Protein AF-A0A819E7E7-F1 (afdb_monomer_lite)

Structure (mmCIF, N/CA/C/O backbone):
data_AF-A0A819E7E7-F1
#
_entry.id   AF-A0A819E7E7-F1
#
loop_
_atom_site.group_PDB
_atom_site.id
_atom_site.type_symbol
_atom_site.label_atom_id
_atom_site.label_alt_id
_atom_site.label_comp_id
_atom_site.label_asym_id
_atom_site.label_entity_id
_atom_site.label_seq_id
_atom_site.pdbx_PDB_ins_code
_atom_site.Cartn_x
_atom_site.Cartn_y
_atom_site.Cartn_z
_atom_site.occupancy
_atom_site.B_iso_or_equiv
_atom_site.auth_seq_id
_atom_site.auth_comp_id
_atom_site.auth_asym_id
_atom_site.auth_atom_id
_atom_site.pdbx_PDB_model_num
ATOM 1 N N . MET A 1 1 ? 18.608 -29.300 -8.846 1.00 56.12 1 MET A N 1
ATOM 2 C CA . MET A 1 1 ? 17.327 -29.589 -8.156 1.00 56.12 1 MET A CA 1
ATOM 3 C C . MET A 1 1 ? 16.615 -28.270 -7.894 1.00 56.12 1 MET A C 1
ATOM 5 O O . MET A 1 1 ? 17.278 -27.302 -7.546 1.00 56.12 1 MET A O 1
ATOM 9 N N . TRP A 1 2 ? 15.306 -28.197 -8.135 1.00 69.56 2 TRP A N 1
ATOM 10 C CA . TRP A 1 2 ? 14.520 -26.977 -7.923 1.00 69.56 2 TRP A CA 1
ATOM 11 C C . TRP A 1 2 ? 14.282 -26.771 -6.419 1.00 69.56 2 TRP A C 1
ATOM 13 O O . TRP A 1 2 ? 13.530 -27.525 -5.810 1.00 69.56 2 TRP A O 1
ATOM 23 N N . ASN A 1 3 ? 14.910 -25.764 -5.809 1.00 54.28 3 ASN A N 1
ATOM 24 C CA . ASN A 1 3 ? 14.900 -25.559 -4.350 1.00 54.28 3 ASN A CA 1
ATOM 25 C C . ASN A 1 3 ? 13.636 -24.829 -3.851 1.00 54.28 3 ASN A C 1
ATOM 27 O O . ASN A 1 3 ? 13.735 -23.801 -3.188 1.00 54.28 3 ASN A O 1
ATOM 31 N N . GLY A 1 4 ? 12.439 -25.274 -4.249 1.00 56.25 4 GLY A N 1
ATOM 32 C CA . GLY A 1 4 ? 11.161 -24.619 -3.904 1.00 56.25 4 GLY A CA 1
ATOM 33 C C . GLY A 1 4 ? 10.920 -23.256 -4.582 1.00 56.25 4 GLY A C 1
ATOM 34 O O . GLY A 1 4 ? 9.784 -22.802 -4.668 1.00 56.25 4 GLY A O 1
ATOM 35 N N . ASN A 1 5 ? 11.964 -22.650 -5.151 1.00 65.25 5 ASN A N 1
ATOM 36 C CA . ASN A 1 5 ? 11.929 -21.416 -5.932 1.00 65.25 5 ASN A CA 1
ATOM 37 C C . ASN A 1 5 ? 11.664 -21.684 -7.429 1.00 65.25 5 ASN A C 1
ATOM 39 O O . ASN A 1 5 ? 11.630 -22.827 -7.896 1.00 65.25 5 ASN A O 1
ATOM 43 N N . ASN A 1 6 ? 11.460 -20.619 -8.210 1.00 81.50 6 ASN A N 1
ATOM 44 C CA . ASN A 1 6 ? 11.215 -20.694 -9.659 1.00 81.50 6 ASN A CA 1
ATOM 45 C C . ASN A 1 6 ? 12.474 -20.651 -10.524 1.00 81.50 6 ASN A C 1
ATOM 47 O O . ASN A 1 6 ? 12.411 -20.316 -11.704 1.00 81.50 6 ASN A O 1
ATOM 51 N N . TRP A 1 7 ? 13.613 -21.014 -9.952 1.00 86.88 7 TRP A N 1
ATOM 52 C CA . TRP A 1 7 ? 14.882 -21.114 -10.657 1.00 86.88 7 TRP A CA 1
ATOM 53 C C . TRP A 1 7 ? 15.738 -22.229 -10.048 1.00 86.88 7 TRP A C 1
ATOM 55 O O . TRP A 1 7 ? 15.476 -22.682 -8.927 1.00 86.88 7 TRP A O 1
ATOM 65 N N . ALA A 1 8 ? 16.736 -22.680 -10.801 1.00 87.62 8 ALA A N 1
ATOM 66 C CA . ALA A 1 8 ? 17.704 -23.683 -10.391 1.00 87.62 8 ALA A CA 1
ATOM 67 C C . ALA A 1 8 ? 19.089 -23.391 -10.995 1.00 87.62 8 ALA A C 1
ATOM 69 O O . ALA A 1 8 ? 19.213 -22.710 -12.012 1.00 87.62 8 ALA A O 1
ATOM 70 N N . MET A 1 9 ? 20.126 -23.910 -10.338 1.00 90.12 9 MET A N 1
ATOM 71 C CA . MET A 1 9 ? 21.494 -23.941 -10.864 1.00 90.12 9 MET A CA 1
ATOM 72 C C . MET A 1 9 ? 21.675 -25.138 -11.802 1.00 90.12 9 MET A C 1
ATOM 74 O O . MET A 1 9 ? 20.968 -26.143 -11.666 1.00 90.12 9 MET A O 1
ATOM 78 N N . SER A 1 10 ? 22.673 -25.043 -12.680 1.00 91.12 10 SER A N 1
ATOM 79 C CA . SER A 1 10 ? 23.108 -26.108 -13.590 1.00 91.12 10 SER A CA 1
ATOM 80 C C . SER A 1 10 ? 21.973 -26.606 -14.482 1.00 91.12 10 SER A C 1
ATOM 82 O O . SER A 1 10 ? 21.734 -27.809 -14.605 1.00 91.12 10 SER A O 1
ATOM 84 N N . CYS A 1 11 ? 21.209 -25.668 -15.040 1.00 91.56 11 CYS A N 1
ATOM 85 C CA . CYS A 1 11 ? 20.078 -25.980 -15.897 1.00 91.56 11 CYS A CA 1
ATOM 86 C C . CYS A 1 11 ? 19.915 -24.977 -17.034 1.00 91.56 11 CYS A C 1
ATOM 88 O O . CYS A 1 11 ? 20.443 -23.863 -16.983 1.00 91.56 11 CYS A O 1
ATOM 90 N N . ASP A 1 12 ? 19.154 -25.391 -18.046 1.00 91.94 12 ASP A N 1
ATOM 91 C CA . ASP A 1 12 ? 18.857 -24.607 -19.241 1.00 91.94 12 ASP A CA 1
ATOM 92 C C . ASP A 1 12 ? 17.508 -25.020 -19.869 1.00 91.94 12 ASP A C 1
ATOM 94 O O . ASP A 1 12 ? 16.919 -26.051 -19.529 1.00 91.94 12 ASP A O 1
ATOM 98 N N . PHE A 1 13 ? 17.022 -24.195 -20.794 1.00 90.19 13 PHE A N 1
ATOM 99 C CA . PHE A 1 13 ? 15.879 -24.418 -21.667 1.00 90.19 13 PHE A CA 1
ATOM 100 C C . PHE A 1 13 ? 16.318 -24.294 -23.127 1.00 90.19 13 PHE A C 1
ATOM 102 O O . PHE A 1 13 ? 17.059 -23.385 -23.495 1.00 90.19 13 PHE A O 1
ATOM 109 N N . HIS A 1 14 ? 15.825 -25.180 -23.989 1.00 83.56 14 HIS A N 1
ATOM 110 C CA . HIS A 1 14 ? 16.236 -25.189 -25.389 1.00 83.56 14 HIS A CA 1
ATOM 111 C C . HIS A 1 14 ? 15.579 -24.047 -26.189 1.00 83.56 14 HIS A C 1
ATOM 113 O O . HIS A 1 14 ? 14.352 -23.979 -26.298 1.00 83.56 14 HIS A O 1
ATOM 119 N N . GLY A 1 15 ? 16.402 -23.184 -26.793 1.00 84.81 15 GLY A N 1
ATOM 120 C CA . GLY A 1 15 ? 15.982 -22.167 -27.763 1.00 84.81 15 GLY A CA 1
ATOM 121 C C . GLY A 1 15 ? 14.997 -21.117 -27.229 1.00 84.81 15 GLY A C 1
ATOM 122 O O . GLY A 1 15 ? 15.003 -20.763 -26.054 1.00 84.81 15 GLY A O 1
ATOM 123 N N . ASN A 1 16 ? 14.147 -20.601 -28.126 1.00 84.25 16 ASN A N 1
ATOM 124 C CA . ASN A 1 16 ? 13.112 -19.594 -27.848 1.00 84.25 16 ASN A CA 1
ATOM 125 C C . ASN A 1 16 ? 13.602 -18.255 -27.268 1.00 84.25 16 ASN A C 1
ATOM 127 O O . ASN A 1 16 ? 12.834 -17.551 -26.601 1.00 84.25 16 ASN A O 1
ATOM 131 N N . ASP A 1 17 ? 14.843 -17.870 -27.561 1.00 88.44 17 ASP A N 1
ATOM 132 C CA . ASP A 1 17 ? 15.404 -16.594 -27.126 1.00 88.44 17 ASP A CA 1
ATOM 133 C C . ASP A 1 17 ? 14.620 -15.410 -27.710 1.00 88.44 17 ASP A C 1
ATOM 135 O O . ASP A 1 17 ? 14.404 -15.272 -28.914 1.00 88.44 17 ASP A O 1
ATOM 139 N N . LEU A 1 18 ? 14.156 -14.553 -26.811 1.00 88.62 18 LEU A N 1
ATOM 140 C CA . LEU A 1 18 ? 13.473 -13.299 -27.089 1.00 88.62 18 LEU A CA 1
ATOM 141 C C . LEU A 1 18 ? 14.474 -12.142 -27.156 1.00 88.62 18 LEU A C 1
ATOM 143 O O . LEU A 1 18 ? 14.375 -11.295 -28.038 1.00 88.62 18 LEU A O 1
ATOM 147 N N . ALA A 1 19 ? 15.393 -12.086 -26.194 1.0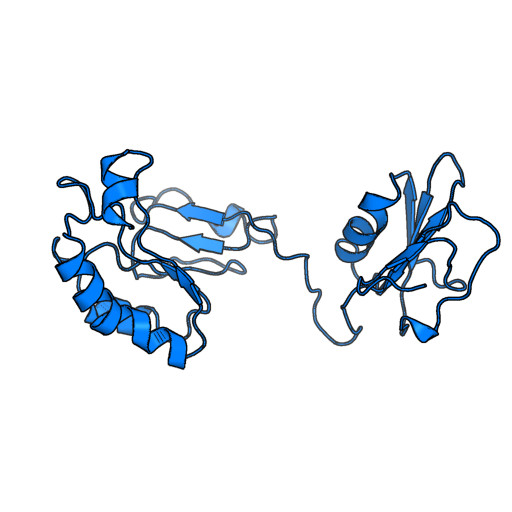0 91.75 19 ALA A N 1
ATOM 148 C CA . ALA A 1 19 ? 16.410 -11.050 -26.068 1.00 91.75 19 ALA A CA 1
ATOM 149 C C . ALA A 1 19 ? 17.524 -11.526 -25.126 1.00 91.75 19 ALA A C 1
ATOM 151 O O . ALA A 1 19 ? 17.335 -12.464 -24.351 1.00 91.75 19 ALA A O 1
ATOM 152 N N . ASN A 1 20 ? 18.665 -10.840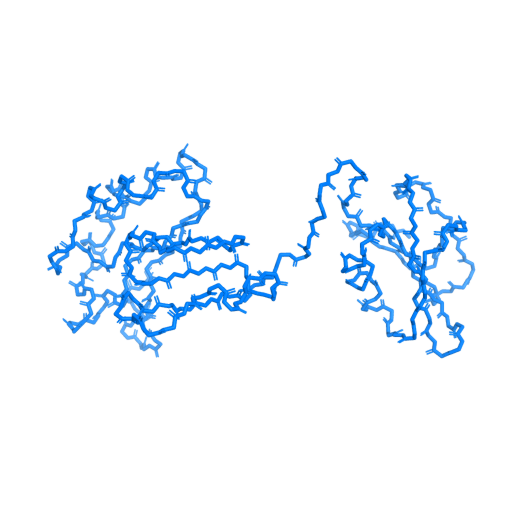 -25.137 1.00 94.56 20 ASN A N 1
ATOM 153 C CA . ASN A 1 20 ? 19.740 -11.083 -24.182 1.00 94.56 20 ASN A CA 1
ATOM 154 C C . ASN A 1 20 ? 20.313 -9.778 -23.620 1.00 94.56 20 ASN A C 1
ATOM 156 O O . ASN A 1 20 ? 20.149 -8.708 -24.206 1.00 94.56 20 ASN A O 1
ATOM 160 N N . VAL A 1 21 ? 20.927 -9.862 -22.440 1.00 92.31 21 VAL A N 1
ATOM 161 C CA . VAL A 1 21 ? 21.624 -8.737 -21.808 1.00 92.31 21 VAL A CA 1
ATOM 162 C C . VAL A 1 21 ? 22.741 -9.237 -20.898 1.00 92.31 21 VAL A C 1
ATOM 164 O O . VAL A 1 21 ? 22.572 -10.241 -20.202 1.00 92.31 21 VAL A O 1
ATOM 167 N N . GLN A 1 22 ? 23.861 -8.514 -20.861 1.00 95.12 22 GLN A N 1
ATOM 168 C CA . GLN A 1 22 ? 24.922 -8.760 -19.887 1.00 95.12 22 GLN A CA 1
ATOM 169 C C . GLN A 1 22 ? 24.485 -8.290 -18.498 1.00 95.12 22 GLN A C 1
ATOM 171 O O . GLN A 1 22 ? 24.186 -7.112 -18.290 1.00 95.12 22 GLN A O 1
ATOM 176 N N . ILE A 1 23 ? 24.401 -9.214 -17.546 1.00 89.00 23 ILE A N 1
ATOM 177 C CA . ILE A 1 23 ? 23.939 -8.936 -16.183 1.00 89.00 23 ILE A CA 1
ATOM 178 C C . ILE A 1 23 ? 24.381 -10.058 -15.238 1.00 89.00 23 ILE A C 1
ATOM 180 O O . ILE A 1 23 ? 24.686 -11.159 -15.682 1.00 89.00 23 ILE A O 1
ATOM 184 N N . LYS A 1 24 ? 24.391 -9.806 -13.926 1.00 87.44 24 LYS A N 1
ATOM 185 C CA . LYS A 1 24 ? 24.640 -10.836 -12.903 1.00 87.44 24 LYS A CA 1
ATOM 186 C C . LYS A 1 24 ? 23.520 -11.898 -12.865 1.00 87.44 24 LYS A C 1
ATOM 188 O O . LYS A 1 24 ? 22.362 -11.538 -13.099 1.00 87.44 24 LYS A O 1
ATOM 193 N N . PRO A 1 25 ? 23.829 -13.160 -12.509 1.00 84.62 25 PRO A N 1
ATOM 194 C CA . PRO A 1 25 ? 22.870 -14.272 -12.536 1.00 84.62 25 PRO A CA 1
ATOM 195 C C . PRO A 1 25 ? 21.625 -14.018 -11.676 1.00 84.62 25 PRO A C 1
ATOM 197 O O . PRO A 1 25 ? 20.507 -14.131 -12.179 1.00 84.62 25 PRO A O 1
ATOM 200 N N . GLU A 1 26 ? 21.794 -13.551 -10.434 1.00 81.81 26 GLU A N 1
ATOM 201 C CA . GLU A 1 26 ? 20.695 -13.207 -9.509 1.00 81.81 26 GLU A CA 1
ATOM 202 C C . GLU A 1 26 ? 19.687 -12.182 -10.063 1.00 81.81 26 GLU A C 1
ATOM 204 O O . GLU A 1 26 ? 18.540 -12.131 -9.620 1.00 81.81 26 GLU A O 1
ATOM 209 N N . LEU A 1 27 ? 20.088 -11.354 -11.031 1.00 83.50 27 LEU A N 1
ATOM 210 C CA . LEU A 1 27 ? 19.225 -10.324 -11.614 1.00 83.50 27 LEU A CA 1
ATOM 211 C C . LEU A 1 27 ? 18.490 -10.805 -12.876 1.00 83.50 27 LEU A C 1
ATOM 213 O O . LEU A 1 27 ? 17.561 -10.133 -13.333 1.00 83.50 27 LEU A O 1
ATOM 217 N N . CYS A 1 28 ? 18.874 -11.955 -13.441 1.00 87.50 28 CYS A N 1
ATOM 218 C CA . CYS A 1 28 ? 18.335 -12.451 -14.708 1.00 87.50 28 CYS A CA 1
ATOM 219 C C . CYS A 1 28 ? 16.834 -12.770 -14.618 1.00 87.50 28 CYS A C 1
ATOM 221 O O . CYS A 1 28 ? 16.066 -12.379 -15.498 1.00 87.50 28 CYS A O 1
ATOM 223 N N . GLY A 1 29 ? 16.382 -13.362 -13.507 1.00 86.88 29 GLY A N 1
ATOM 224 C CA . GLY A 1 29 ? 14.960 -13.647 -13.290 1.00 86.88 29 GLY A CA 1
ATOM 225 C C . GLY A 1 29 ? 14.093 -12.390 -13.245 1.00 86.88 29 GLY A C 1
ATOM 226 O O . GLY A 1 29 ? 13.092 -12.305 -13.952 1.00 86.88 29 GLY A O 1
ATOM 227 N N . GLY A 1 30 ? 14.519 -11.365 -12.500 1.00 81.69 30 GLY A N 1
ATOM 228 C CA . GLY A 1 30 ? 13.817 -10.079 -12.464 1.00 81.69 30 GLY A CA 1
ATOM 229 C C . GLY A 1 30 ? 13.813 -9.369 -13.821 1.00 81.69 30 GLY A C 1
ATOM 230 O O . GLY A 1 30 ? 12.810 -8.767 -14.204 1.00 81.69 30 GLY A O 1
ATOM 231 N N . LYS A 1 31 ? 14.911 -9.475 -14.582 1.00 85.75 31 LYS A N 1
ATOM 232 C CA . LYS A 1 31 ? 15.010 -8.919 -15.935 1.00 85.75 31 LYS A CA 1
ATOM 233 C C . LYS A 1 31 ? 14.070 -9.624 -16.916 1.00 85.75 31 LYS A C 1
ATOM 235 O O . LYS A 1 31 ? 13.422 -8.935 -17.703 1.00 85.75 31 LYS A O 1
ATOM 240 N N . CYS A 1 32 ? 13.949 -10.950 -16.836 1.00 84.88 32 CYS A N 1
ATOM 241 C CA . CYS A 1 32 ? 12.955 -11.703 -17.595 1.00 84.88 32 CYS A CA 1
ATOM 242 C C . CYS A 1 32 ? 11.534 -11.283 -17.206 1.00 84.88 32 CYS A C 1
ATOM 244 O O . CYS A 1 32 ? 10.793 -10.851 -18.076 1.00 84.88 32 CYS A O 1
ATOM 246 N N . SER A 1 33 ? 11.174 -11.257 -15.919 1.00 82.69 33 SER A N 1
ATOM 247 C CA . SER A 1 33 ? 9.836 -10.812 -15.483 1.00 82.69 33 SER A CA 1
ATOM 248 C C . SER A 1 33 ? 9.482 -9.381 -15.914 1.00 82.69 33 SER A C 1
ATOM 250 O O . SER A 1 33 ? 8.320 -9.073 -16.154 1.00 82.69 33 SER A O 1
ATOM 252 N N . ALA A 1 34 ? 10.468 -8.489 -16.031 1.00 77.94 34 ALA A N 1
ATOM 253 C CA . ALA A 1 34 ? 10.261 -7.126 -16.525 1.00 77.94 34 ALA A CA 1
ATOM 254 C C . ALA A 1 34 ? 10.201 -7.021 -18.062 1.00 77.94 34 ALA A C 1
ATOM 256 O O . ALA A 1 34 ? 9.939 -5.940 -18.589 1.00 77.94 34 ALA A O 1
ATOM 257 N N . THR A 1 35 ? 10.480 -8.105 -18.787 1.00 79.31 35 THR A N 1
ATOM 258 C CA . THR A 1 35 ? 10.538 -8.126 -20.249 1.00 79.31 35 THR A CA 1
ATOM 259 C C . THR A 1 35 ? 9.228 -8.678 -20.807 1.00 79.31 35 THR A C 1
ATOM 261 O O . THR A 1 35 ? 8.908 -9.845 -20.567 1.00 79.31 35 THR A O 1
ATOM 264 N N . PRO A 1 36 ? 8.461 -7.881 -21.578 1.00 82.50 36 PRO A N 1
ATOM 265 C CA . PRO A 1 36 ? 7.197 -8.335 -22.140 1.00 82.50 36 PRO A CA 1
ATOM 266 C C . PRO A 1 36 ? 7.365 -9.646 -22.911 1.00 82.50 36 PRO A C 1
ATOM 268 O O . PRO A 1 36 ? 8.226 -9.744 -23.782 1.00 82.50 36 PRO A O 1
ATOM 271 N N . ARG A 1 37 ? 6.499 -10.628 -22.626 1.00 81.75 37 ARG A N 1
ATOM 272 C CA . ARG A 1 37 ? 6.484 -11.974 -23.239 1.00 81.75 37 ARG A CA 1
ATOM 273 C C . ARG A 1 37 ? 7.613 -12.916 -22.802 1.00 81.75 37 ARG A C 1
ATOM 275 O O . ARG A 1 37 ? 7.699 -14.013 -23.354 1.00 81.75 37 ARG A O 1
ATOM 282 N N . CYS A 1 38 ? 8.457 -12.533 -21.844 1.00 85.19 38 CYS A N 1
ATOM 283 C CA . CYS A 1 38 ? 9.403 -13.472 -21.253 1.00 85.19 38 CYS A CA 1
ATOM 284 C C . CYS A 1 38 ? 8.673 -14.421 -20.296 1.00 85.19 38 CYS A C 1
ATOM 286 O O . CYS A 1 38 ? 7.929 -13.996 -19.417 1.00 85.19 38 CYS A O 1
ATOM 288 N N . THR A 1 39 ? 8.899 -15.712 -20.489 1.00 86.38 39 THR A N 1
ATOM 289 C CA . THR A 1 39 ? 8.255 -16.808 -19.735 1.00 86.38 39 THR A CA 1
ATOM 290 C C . THR A 1 39 ? 9.274 -17.618 -18.943 1.00 86.38 39 THR A C 1
ATOM 292 O O . THR A 1 39 ? 8.947 -18.278 -17.963 1.00 86.38 39 THR A O 1
ATOM 295 N N . HIS A 1 40 ? 10.530 -17.587 -19.378 1.00 91.50 40 HIS A N 1
ATOM 296 C CA . HIS A 1 40 ? 11.634 -18.291 -18.757 1.00 91.50 40 HIS A CA 1
ATOM 297 C C . HIS A 1 40 ? 12.952 -17.672 -19.198 1.00 91.50 40 HIS A C 1
ATOM 299 O O . HIS A 1 40 ? 13.000 -16.861 -20.124 1.00 91.50 40 HIS A O 1
ATOM 305 N N . PHE A 1 41 ? 14.028 -18.037 -18.521 1.00 93.50 41 PHE A N 1
ATOM 306 C CA . PHE A 1 41 ? 15.350 -17.517 -18.814 1.00 93.50 41 PHE A CA 1
ATOM 307 C C . PHE A 1 41 ? 16.428 -18.566 -18.588 1.00 93.50 41 PHE A C 1
ATOM 309 O O . PHE A 1 41 ? 16.243 -19.512 -17.819 1.00 93.50 41 PHE A O 1
ATOM 316 N N . THR A 1 42 ? 17.576 -18.307 -19.206 1.00 95.44 42 THR A N 1
ATOM 317 C CA . THR A 1 42 ? 18.843 -18.977 -18.915 1.00 95.44 42 THR A CA 1
ATOM 318 C C . THR A 1 42 ? 19.914 -17.920 -18.741 1.00 95.44 42 THR A C 1
ATOM 320 O O . THR A 1 42 ? 20.009 -16.996 -19.538 1.00 95.44 42 THR A O 1
ATOM 323 N N . TRP A 1 43 ? 20.751 -18.053 -17.731 1.00 95.50 43 TRP A N 1
ATOM 324 C CA . TRP A 1 43 ? 21.962 -17.282 -17.558 1.00 95.50 43 TRP A CA 1
ATOM 325 C C . TRP A 1 43 ? 23.181 -18.164 -17.819 1.00 95.50 43 TRP A C 1
ATOM 327 O O . TRP A 1 43 ? 23.214 -19.317 -17.395 1.00 95.50 43 TRP A O 1
ATOM 337 N N . THR A 1 44 ? 24.180 -17.610 -18.504 1.00 95.31 44 THR A N 1
ATOM 338 C CA . THR A 1 44 ? 25.432 -18.297 -18.869 1.00 95.31 44 THR A CA 1
ATOM 339 C C . THR A 1 44 ? 26.630 -17.382 -18.652 1.00 95.31 44 THR A C 1
ATOM 341 O O . THR A 1 44 ? 26.477 -16.161 -18.697 1.00 95.31 44 THR A O 1
ATOM 344 N N . GLN A 1 45 ? 27.838 -17.939 -18.541 1.00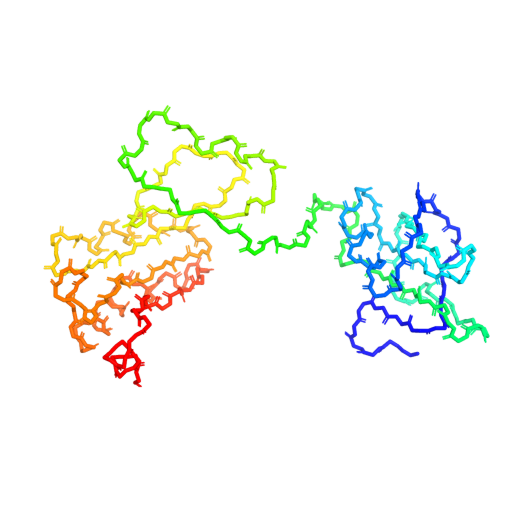 94.31 45 GLN A N 1
ATOM 345 C CA . GLN A 1 45 ? 29.076 -17.145 -18.490 1.00 94.31 45 GLN A CA 1
ATOM 346 C C . GLN A 1 45 ? 29.473 -16.485 -19.815 1.00 94.31 45 GLN A C 1
ATOM 348 O O . GLN A 1 45 ? 30.474 -15.766 -19.871 1.00 94.31 45 GLN A O 1
ATOM 353 N N . TRP A 1 46 ? 28.699 -16.690 -20.881 1.00 91.75 46 TRP A N 1
ATOM 354 C CA . TRP A 1 46 ? 28.992 -16.101 -22.179 1.00 91.75 46 TRP A CA 1
ATOM 355 C C . TRP A 1 46 ? 29.164 -14.579 -22.066 1.00 91.75 46 TRP A C 1
ATOM 357 O O . TRP A 1 46 ? 28.348 -13.896 -21.436 1.00 91.75 46 TRP A O 1
ATOM 367 N N . ASN A 1 47 ? 30.257 -14.061 -22.633 1.00 91.25 47 ASN A N 1
ATOM 368 C CA . ASN A 1 47 ? 30.671 -12.657 -22.552 1.00 91.25 47 ASN A CA 1
ATOM 369 C C . ASN A 1 47 ? 30.676 -12.072 -21.127 1.00 91.25 47 ASN A C 1
ATOM 371 O O . ASN A 1 47 ? 30.220 -10.954 -20.906 1.00 91.25 47 ASN A O 1
ATOM 375 N N . GLY A 1 48 ? 31.173 -12.820 -20.141 1.00 87.44 48 GLY A N 1
ATOM 376 C CA . GLY A 1 48 ? 31.279 -12.335 -18.760 1.00 87.44 48 GLY A CA 1
ATOM 377 C C . GLY A 1 48 ? 29.955 -12.327 -17.990 1.00 87.44 48 GLY A C 1
ATOM 378 O O . GLY A 1 48 ? 29.887 -11.754 -16.904 1.00 87.44 48 GLY A O 1
ATOM 379 N N . GLY A 1 49 ? 28.915 -12.971 -18.529 1.00 93.75 49 GLY A N 1
ATOM 380 C CA . GLY A 1 49 ? 27.637 -13.162 -17.854 1.00 93.75 49 GLY A CA 1
ATOM 381 C C . GLY A 1 49 ? 26.465 -12.618 -18.649 1.00 93.75 49 GLY A C 1
ATOM 382 O O . GLY A 1 49 ? 26.157 -11.430 -18.574 1.00 93.75 49 GLY A O 1
ATOM 383 N N . THR A 1 50 ? 25.771 -13.496 -19.367 1.00 95.19 50 THR A N 1
ATOM 384 C CA . THR A 1 50 ? 24.650 -13.130 -20.235 1.00 95.19 50 THR A CA 1
ATOM 385 C C . THR A 1 50 ? 23.372 -13.829 -19.805 1.00 95.19 50 THR A C 1
ATOM 387 O O . THR A 1 50 ? 23.327 -15.053 -19.677 1.00 95.19 50 THR A O 1
ATOM 390 N N . CYS A 1 51 ? 22.326 -13.025 -19.612 1.00 94.94 51 CYS A N 1
ATOM 391 C CA . CYS A 1 51 ? 20.959 -13.458 -19.378 1.00 94.94 51 CYS A CA 1
ATOM 392 C C . CYS A 1 51 ? 20.208 -13.547 -20.705 1.00 94.94 51 CYS A C 1
ATOM 394 O O . CYS A 1 51 ? 19.990 -12.533 -21.367 1.00 94.94 51 CYS A O 1
ATOM 396 N N . TRP A 1 52 ? 19.783 -14.750 -21.056 1.00 95.75 52 TRP A N 1
ATOM 397 C CA . TRP A 1 52 ? 18.969 -15.089 -22.211 1.00 95.75 52 TRP A CA 1
ATOM 398 C C . TRP A 1 52 ? 17.506 -15.178 -21.783 1.00 95.75 52 TRP A C 1
ATOM 400 O O . TRP A 1 52 ? 17.095 -16.122 -21.109 1.00 95.75 52 TRP A O 1
ATOM 410 N N . MET A 1 53 ? 16.721 -14.171 -22.149 1.00 93.69 53 MET A N 1
ATOM 411 C CA . MET A 1 53 ? 15.284 -14.109 -21.896 1.00 93.69 53 MET A CA 1
ATOM 412 C C . MET A 1 53 ? 14.559 -14.868 -22.994 1.00 93.69 53 MET A C 1
ATOM 414 O O . MET A 1 53 ? 14.815 -14.610 -24.166 1.00 93.69 53 MET A O 1
ATOM 418 N N . LYS A 1 54 ? 13.643 -15.764 -22.632 1.00 93.38 54 LYS A N 1
ATOM 419 C CA . LYS A 1 54 ? 12.987 -16.691 -23.557 1.00 93.38 54 LYS A CA 1
ATOM 420 C C . LYS A 1 54 ? 11.462 -16.643 -23.440 1.00 93.38 54 LYS A C 1
ATOM 422 O O . LYS A 1 54 ? 10.900 -16.259 -22.410 1.00 93.38 54 LYS A O 1
ATOM 427 N N . LYS A 1 55 ? 10.763 -17.029 -24.507 1.00 88.25 55 LYS A N 1
ATOM 428 C CA . LYS A 1 55 ? 9.289 -16.987 -24.616 1.00 88.25 55 LYS A CA 1
ATOM 429 C C . LYS A 1 55 ? 8.688 -18.365 -24.908 1.00 88.25 55 LYS A C 1
ATOM 431 O O . LYS A 1 55 ? 9.367 -19.234 -25.433 1.00 88.25 55 LYS A O 1
ATOM 436 N N . GLY A 1 56 ? 7.392 -18.530 -24.665 1.00 81.94 56 GLY A N 1
ATOM 437 C CA . GLY A 1 56 ? 6.646 -19.733 -25.044 1.00 81.94 56 GLY A CA 1
ATOM 438 C C . GLY A 1 56 ? 6.161 -20.561 -23.851 1.00 81.94 56 GLY A C 1
ATOM 439 O O . GLY A 1 56 ? 6.451 -20.229 -22.704 1.00 81.94 56 GLY A O 1
ATOM 440 N N . PRO A 1 57 ? 5.367 -21.612 -24.105 1.00 79.94 57 PRO A N 1
ATOM 441 C CA . PRO A 1 57 ? 4.798 -22.435 -23.047 1.00 79.94 57 PRO A CA 1
ATOM 442 C C . PRO A 1 57 ? 5.878 -23.344 -22.450 1.00 79.94 57 PRO A C 1
ATOM 444 O O . PRO A 1 57 ? 6.314 -24.297 -23.092 1.00 79.94 57 PRO A O 1
ATOM 447 N N . VAL A 1 58 ? 6.307 -23.062 -21.221 1.00 82.12 58 VAL A N 1
ATOM 448 C CA . VAL A 1 58 ? 7.256 -23.912 -20.492 1.00 82.12 58 VAL A CA 1
ATOM 449 C C . VAL A 1 58 ? 6.872 -24.054 -19.026 1.00 82.12 58 VAL A C 1
ATOM 451 O O . VAL A 1 58 ? 6.197 -23.210 -18.441 1.00 82.12 58 VAL A O 1
ATOM 454 N N . SER A 1 59 ? 7.356 -25.129 -18.422 1.00 82.69 59 SER A N 1
ATOM 455 C CA . SER A 1 59 ? 7.268 -25.413 -16.996 1.00 82.69 59 SER A CA 1
ATOM 456 C C . SER A 1 59 ? 8.635 -25.845 -16.464 1.00 82.69 59 SER A C 1
ATOM 458 O O . SER A 1 59 ? 9.567 -26.098 -17.229 1.00 82.69 59 SER A O 1
ATOM 460 N N . LYS A 1 60 ? 8.750 -26.008 -15.142 1.00 84.62 60 LYS A N 1
ATOM 461 C CA . LYS A 1 60 ? 9.967 -26.538 -14.500 1.00 84.62 60 LYS A CA 1
ATOM 462 C C . LYS A 1 60 ? 10.392 -27.907 -15.052 1.00 84.62 60 LYS A C 1
ATOM 464 O O . LYS A 1 60 ? 11.577 -28.219 -15.034 1.00 84.62 60 LYS A O 1
ATOM 469 N N . ALA A 1 61 ? 9.444 -28.701 -15.558 1.00 84.00 61 ALA A N 1
ATOM 470 C CA . ALA A 1 61 ? 9.708 -30.017 -16.139 1.00 84.00 61 ALA A CA 1
ATOM 471 C C . ALA A 1 61 ? 10.395 -29.953 -17.514 1.00 84.00 61 ALA A C 1
ATOM 473 O O . ALA A 1 61 ? 10.944 -30.951 -17.964 1.00 84.00 61 ALA A O 1
ATOM 474 N N . ASN A 1 62 ? 10.371 -28.795 -18.183 1.00 87.88 62 ASN A N 1
ATOM 475 C CA . ASN A 1 62 ? 11.013 -28.607 -19.485 1.00 87.88 62 ASN A CA 1
ATOM 476 C C . ASN A 1 62 ? 12.492 -28.209 -19.377 1.00 87.88 62 ASN A C 1
ATOM 478 O O . ASN A 1 62 ? 13.167 -28.149 -20.402 1.00 87.88 62 ASN A O 1
ATOM 482 N N . ALA A 1 63 ? 12.988 -27.919 -18.172 1.00 89.81 63 ALA A N 1
ATOM 483 C CA . ALA A 1 63 ? 14.403 -27.644 -17.973 1.00 89.81 63 ALA A CA 1
ATOM 484 C C . ALA A 1 63 ? 15.210 -28.942 -18.001 1.00 89.81 63 ALA A C 1
ATOM 486 O O . ALA A 1 63 ? 14.821 -29.935 -17.382 1.00 89.81 63 ALA A O 1
ATOM 487 N N . PHE A 1 64 ? 16.364 -28.906 -18.659 1.00 90.31 64 PHE A N 1
ATOM 488 C CA . PHE A 1 64 ? 17.341 -29.990 -18.626 1.00 90.31 64 PHE A CA 1
ATOM 489 C C . PHE A 1 64 ? 18.561 -29.580 -17.801 1.00 90.31 64 PHE A C 1
ATOM 491 O O . PHE A 1 64 ? 18.885 -28.396 -17.688 1.00 90.31 64 PHE A O 1
ATOM 498 N N . SER A 1 65 ? 19.227 -30.566 -17.204 1.00 91.19 65 SER A N 1
ATOM 499 C CA . SER A 1 65 ? 20.446 -30.344 -16.424 1.00 91.19 65 SER A CA 1
ATOM 500 C C . SER A 1 65 ? 21.655 -30.156 -17.338 1.00 91.19 65 SER A C 1
ATOM 502 O O . SER A 1 65 ? 21.791 -30.847 -18.348 1.00 91.19 65 SER A O 1
ATOM 504 N N . THR A 1 66 ? 22.563 -29.270 -16.947 1.00 88.44 66 THR A N 1
ATOM 505 C CA . THR A 1 66 ? 23.828 -29.001 -17.638 1.00 88.44 66 THR A CA 1
ATOM 506 C C . THR A 1 66 ? 25.009 -29.400 -16.754 1.00 88.44 66 THR A C 1
ATOM 508 O O . THR A 1 66 ? 24.924 -29.334 -15.530 1.00 88.44 66 THR A O 1
ATOM 511 N N . ASN A 1 67 ? 26.142 -29.766 -17.363 1.00 90.31 67 ASN A N 1
ATOM 512 C CA . ASN A 1 67 ? 27.393 -29.999 -16.622 1.00 90.31 67 ASN A CA 1
ATOM 513 C C . ASN A 1 67 ? 28.073 -28.689 -16.188 1.00 90.31 67 ASN A C 1
ATOM 515 O O . ASN A 1 67 ? 28.959 -28.702 -15.336 1.00 90.31 67 ASN A O 1
ATOM 519 N N . ASP A 1 68 ? 27.669 -27.557 -16.769 1.00 88.44 68 ASP A N 1
ATOM 520 C CA . ASP A 1 68 ? 28.115 -26.238 -16.334 1.00 88.44 68 ASP A CA 1
ATOM 521 C C . ASP A 1 68 ? 27.396 -25.852 -15.036 1.00 88.44 68 ASP A C 1
ATOM 523 O O . ASP A 1 68 ? 26.195 -25.567 -15.024 1.00 88.44 68 ASP A O 1
ATOM 527 N N . LEU A 1 69 ? 28.153 -25.838 -13.938 1.00 88.12 69 LEU A N 1
ATOM 528 C CA . LEU A 1 69 ? 27.644 -25.516 -12.606 1.00 88.12 69 LEU A CA 1
ATOM 529 C C . LEU A 1 69 ? 27.263 -24.042 -12.438 1.00 88.12 69 LEU A C 1
ATOM 531 O O . LEU A 1 69 ? 26.599 -23.690 -11.465 1.00 88.12 69 LEU A O 1
ATOM 535 N N . THR A 1 70 ? 27.676 -23.187 -13.369 1.00 88.12 70 THR A N 1
ATOM 536 C CA . THR A 1 70 ? 27.486 -21.738 -13.295 1.00 88.12 70 THR A CA 1
ATOM 537 C C . THR A 1 70 ? 26.250 -21.260 -14.044 1.00 88.12 70 THR A C 1
ATOM 539 O O . THR A 1 70 ? 25.799 -20.137 -13.821 1.00 88.12 70 THR A O 1
ATOM 542 N N . MET A 1 71 ? 25.667 -22.109 -14.894 1.00 92.62 71 MET A N 1
ATOM 543 C CA . MET A 1 71 ? 24.408 -21.803 -15.562 1.00 92.62 71 MET A CA 1
ATOM 544 C C . MET A 1 71 ? 23.257 -21.741 -14.562 1.00 92.62 71 MET A C 1
ATOM 546 O O . MET A 1 71 ? 23.193 -22.514 -13.604 1.00 92.62 71 MET A O 1
ATOM 550 N N . VAL A 1 72 ? 22.325 -20.824 -14.805 1.00 92.56 72 VAL A N 1
ATOM 551 C CA . VAL A 1 72 ? 21.118 -20.661 -13.987 1.00 92.56 72 VAL A CA 1
ATOM 552 C C . VAL A 1 72 ? 19.923 -20.568 -14.912 1.00 92.56 72 VAL A C 1
ATOM 554 O O . VAL A 1 72 ? 19.912 -19.717 -15.792 1.00 92.56 72 VAL A O 1
ATOM 557 N N . CYS A 1 73 ? 18.891 -21.372 -14.703 1.00 92.19 73 CYS A N 1
ATOM 558 C CA . CYS A 1 73 ? 17.646 -21.245 -15.453 1.00 92.19 73 CYS A CA 1
ATOM 559 C C . CYS A 1 73 ? 16.461 -21.040 -14.517 1.00 92.19 73 CYS A C 1
ATOM 561 O O . CYS A 1 73 ? 16.491 -21.424 -13.347 1.00 92.19 73 CYS A O 1
ATOM 563 N N . GLY A 1 74 ? 15.393 -20.435 -15.025 1.00 91.12 74 GLY A N 1
ATOM 564 C CA . GLY A 1 74 ? 14.167 -20.271 -14.258 1.00 91.12 74 GLY A CA 1
ATOM 565 C C . GLY A 1 74 ? 12.954 -19.986 -15.121 1.00 91.12 74 GLY A C 1
ATOM 566 O O . GLY A 1 74 ? 13.074 -19.561 -16.266 1.00 91.12 74 GLY A O 1
ATOM 567 N N . VAL A 1 75 ? 11.780 -20.230 -14.548 1.00 88.06 75 VAL A N 1
ATOM 568 C CA . VAL A 1 75 ? 10.477 -19.914 -15.143 1.00 88.06 75 VAL A CA 1
ATOM 569 C C . VAL A 1 75 ? 9.896 -18.692 -14.442 1.00 88.06 75 VAL A C 1
ATOM 571 O O . VAL A 1 75 ? 10.066 -18.521 -13.234 1.00 88.06 75 VAL A O 1
ATOM 574 N N . THR A 1 76 ? 9.206 -17.822 -15.167 1.00 79.19 76 THR A N 1
ATOM 575 C CA . THR A 1 76 ? 8.378 -16.786 -14.544 1.00 79.19 76 THR A CA 1
ATOM 576 C C . THR A 1 76 ? 7.020 -17.409 -14.206 1.00 79.19 76 THR A C 1
ATOM 578 O O . THR A 1 76 ? 6.567 -18.331 -14.878 1.00 79.19 76 THR A O 1
ATOM 581 N N . ASN A 1 77 ? 6.357 -16.960 -13.136 1.00 65.06 77 ASN A N 1
ATOM 582 C CA . ASN A 1 77 ? 5.035 -17.481 -12.730 1.00 65.06 77 ASN A CA 1
ATOM 583 C C . ASN A 1 77 ? 3.898 -17.095 -13.699 1.00 65.06 77 ASN A C 1
ATOM 585 O O . ASN A 1 77 ? 2.722 -17.281 -13.386 1.00 65.06 77 ASN A O 1
ATOM 589 N N . ASP A 1 78 ? 4.240 -16.560 -14.867 1.00 51.22 78 ASP A N 1
ATOM 590 C CA . ASP A 1 78 ? 3.310 -15.918 -15.774 1.00 51.22 78 ASP A CA 1
ATOM 591 C C . ASP A 1 78 ? 2.967 -16.897 -16.892 1.00 51.22 78 ASP A C 1
ATOM 593 O O . ASP A 1 78 ? 3.625 -16.979 -17.929 1.00 51.22 78 ASP A O 1
ATOM 597 N N . ASN A 1 79 ? 1.911 -17.674 -16.653 1.00 41.38 79 ASN A N 1
ATOM 598 C CA . ASN A 1 79 ? 1.224 -18.426 -17.695 1.00 41.38 79 ASN A CA 1
ATOM 599 C C . ASN A 1 79 ? 0.878 -17.457 -18.856 1.00 41.38 79 ASN A C 1
ATOM 601 O O . ASN A 1 79 ? 0.290 -16.403 -18.593 1.00 41.38 79 ASN A O 1
ATOM 605 N N . PRO A 1 80 ? 1.195 -17.770 -20.129 1.00 45.00 80 PRO A N 1
ATOM 606 C CA . PRO A 1 80 ? 1.202 -16.787 -21.219 1.00 45.00 80 PRO A CA 1
ATOM 607 C C . PRO A 1 80 ? -0.184 -16.336 -21.724 1.00 45.00 80 PRO A C 1
ATOM 609 O O . PRO A 1 80 ? -0.284 -15.760 -22.805 1.00 45.00 80 PRO A O 1
ATOM 612 N N . THR A 1 81 ? -1.258 -16.553 -20.963 1.00 36.31 81 THR A N 1
ATOM 613 C CA . THR A 1 81 ? -2.623 -16.118 -21.311 1.00 36.31 81 THR A CA 1
ATOM 614 C C . THR A 1 81 ? -3.160 -14.988 -20.428 1.00 36.31 81 THR A C 1
ATOM 616 O O . THR A 1 81 ? -4.306 -14.581 -20.603 1.00 36.31 81 THR A O 1
ATOM 619 N N . GLY A 1 82 ? -2.365 -14.458 -19.495 1.00 39.84 82 GLY A N 1
ATOM 620 C CA . GLY A 1 82 ? -2.738 -13.313 -18.659 1.00 39.84 82 GLY A CA 1
ATOM 621 C C . GLY A 1 82 ? -1.954 -12.042 -19.015 1.00 39.84 82 GLY A C 1
ATOM 622 O O . GLY A 1 82 ? -0.799 -12.143 -19.434 1.00 39.84 82 GLY A O 1
ATOM 623 N N . PRO A 1 83 ? -2.534 -10.837 -18.853 1.00 36.62 83 PRO A N 1
ATOM 624 C CA . PRO A 1 83 ? -1.768 -9.595 -18.936 1.00 36.62 83 PRO A CA 1
ATOM 625 C C . PRO A 1 83 ? -0.612 -9.612 -17.911 1.00 36.62 83 PRO A C 1
ATOM 627 O O . PRO A 1 83 ? -0.746 -10.223 -16.850 1.00 36.62 83 PRO A O 1
ATOM 630 N N . PRO A 1 84 ? 0.527 -8.970 -18.228 1.00 38.31 84 PRO A N 1
ATOM 631 C CA . PRO A 1 84 ? 1.807 -9.168 -17.545 1.00 38.31 84 PRO A CA 1
ATOM 632 C C . PRO A 1 84 ? 1.717 -8.894 -16.040 1.00 38.31 84 PRO A C 1
ATOM 634 O O . PRO A 1 84 ? 1.331 -7.798 -15.628 1.00 38.31 84 PRO A O 1
ATOM 637 N N . ILE A 1 85 ? 2.143 -9.854 -15.212 1.00 41.16 85 ILE A N 1
ATOM 638 C CA . ILE A 1 85 ? 2.357 -9.625 -13.782 1.00 41.16 85 ILE A CA 1
ATOM 639 C C . ILE A 1 85 ? 3.731 -8.971 -13.644 1.00 41.16 85 ILE A C 1
ATOM 641 O O . ILE A 1 85 ? 4.758 -9.612 -13.436 1.00 41.16 85 ILE A O 1
ATOM 645 N N . SER A 1 86 ? 3.751 -7.642 -13.760 1.00 42.25 86 SER A N 1
ATOM 646 C CA . SER A 1 86 ? 4.863 -6.841 -13.255 1.00 42.25 86 SER A CA 1
ATOM 647 C C . SER A 1 86 ? 5.184 -7.319 -11.838 1.00 42.25 86 SER A C 1
ATOM 649 O O . SER A 1 86 ? 4.270 -7.354 -11.009 1.00 42.25 86 SER A O 1
ATOM 651 N N . GLY A 1 87 ? 6.441 -7.663 -11.534 1.00 47.19 87 GLY A N 1
ATOM 652 C CA . GLY A 1 87 ? 6.864 -7.858 -10.147 1.00 47.19 87 GLY A CA 1
ATOM 653 C C . GLY A 1 87 ? 6.367 -6.662 -9.342 1.00 47.19 87 GLY A C 1
ATOM 654 O O . GLY A 1 87 ? 6.774 -5.537 -9.635 1.00 47.19 87 GLY A O 1
ATOM 655 N N . ALA A 1 88 ? 5.389 -6.893 -8.458 1.00 59.03 88 ALA A N 1
ATOM 656 C CA . ALA A 1 88 ? 4.546 -5.829 -7.928 1.00 59.03 88 ALA A CA 1
ATOM 657 C C . ALA A 1 88 ? 5.442 -4.747 -7.330 1.00 59.03 88 ALA A C 1
ATOM 659 O O . ALA A 1 88 ? 6.147 -4.991 -6.344 1.00 59.03 88 ALA A O 1
ATOM 660 N N . SER A 1 89 ? 5.477 -3.574 -7.968 1.00 76.12 89 SER A N 1
ATOM 661 C CA . SER A 1 89 ? 6.271 -2.476 -7.439 1.00 76.12 89 SER A CA 1
ATOM 662 C C . SER A 1 89 ? 5.815 -2.222 -6.007 1.00 76.12 89 SER A C 1
ATOM 664 O O . SER A 1 89 ? 4.621 -2.235 -5.712 1.00 76.12 89 SER A O 1
ATOM 666 N N . LYS A 1 90 ? 6.763 -2.029 -5.094 1.00 87.06 90 LYS A N 1
ATOM 667 C CA . LYS A 1 90 ? 6.454 -1.667 -3.705 1.00 87.06 90 LYS A CA 1
ATOM 668 C C . LYS A 1 90 ? 6.262 -0.160 -3.543 1.00 87.06 90 LYS A C 1
ATOM 670 O O . LYS A 1 90 ? 5.783 0.286 -2.505 1.00 87.06 90 LYS A O 1
ATOM 675 N N . ARG A 1 91 ? 6.665 0.629 -4.545 1.00 91.88 91 ARG A N 1
ATOM 676 C CA . ARG A 1 91 ? 6.687 2.087 -4.455 1.00 91.88 91 ARG A CA 1
ATOM 677 C C . ARG A 1 91 ? 5.271 2.641 -4.579 1.00 91.88 91 ARG A C 1
ATOM 679 O O . ARG A 1 91 ? 4.645 2.505 -5.629 1.00 91.88 91 ARG A O 1
ATOM 686 N N . GLY A 1 92 ? 4.823 3.286 -3.510 1.00 93.88 92 GLY A N 1
ATOM 687 C CA . GLY A 1 92 ? 3.621 4.103 -3.511 1.00 93.88 92 GLY A CA 1
ATOM 688 C C . GLY A 1 92 ? 3.941 5.588 -3.573 1.00 93.88 92 GLY A C 1
ATOM 689 O O . GLY A 1 92 ? 5.105 5.987 -3.482 1.00 93.88 92 GLY A O 1
ATOM 690 N N . ILE A 1 93 ? 2.896 6.395 -3.702 1.00 94.44 93 ILE A N 1
ATOM 691 C CA . ILE A 1 93 ? 2.971 7.847 -3.569 1.00 94.44 93 ILE A CA 1
ATOM 692 C C . ILE A 1 93 ? 1.920 8.335 -2.571 1.00 94.44 93 ILE A C 1
ATOM 694 O O . ILE A 1 93 ? 0.773 7.888 -2.582 1.00 94.44 93 ILE A O 1
ATOM 698 N N . ALA A 1 94 ? 2.332 9.244 -1.694 1.00 96.25 94 ALA A N 1
ATOM 699 C CA . ALA A 1 94 ? 1.435 9.986 -0.826 1.00 96.25 94 ALA A CA 1
ATOM 700 C C . ALA A 1 94 ? 1.033 11.270 -1.561 1.00 96.25 94 ALA A C 1
ATOM 702 O O . ALA A 1 94 ? 1.903 12.057 -1.935 1.00 96.25 94 ALA A O 1
ATOM 703 N N . TRP A 1 95 ? -0.256 11.455 -1.829 1.00 95.19 95 TRP A N 1
ATOM 704 C CA . TRP A 1 95 ? -0.759 12.553 -2.652 1.00 95.19 95 TRP A CA 1
ATOM 705 C C . TRP A 1 95 ? -1.823 13.349 -1.896 1.00 95.19 95 TRP A C 1
ATOM 707 O O . TRP A 1 95 ? -2.962 12.892 -1.826 1.00 95.19 95 TRP A O 1
ATOM 717 N N . PRO A 1 96 ? -1.489 14.517 -1.323 1.00 92.69 96 PRO A N 1
ATOM 718 C CA . PRO A 1 96 ? -2.430 15.306 -0.531 1.00 92.69 96 PRO A CA 1
ATOM 719 C C . PRO A 1 96 ? -3.686 15.684 -1.326 1.00 92.69 96 PRO A C 1
ATOM 721 O O . PRO A 1 96 ? -3.603 16.062 -2.499 1.00 92.69 96 PRO A O 1
ATOM 724 N N . SER A 1 97 ? -4.858 15.614 -0.692 1.00 86.50 97 SER A N 1
ATOM 725 C CA . SER A 1 97 ? -6.135 16.022 -1.300 1.00 86.50 97 SER A CA 1
ATOM 726 C C . SER A 1 97 ? -6.176 17.504 -1.680 1.00 86.50 97 SER A C 1
ATOM 728 O O . SER A 1 97 ? -6.952 17.902 -2.557 1.00 86.50 97 SER A O 1
ATOM 730 N N . GLU A 1 98 ? -5.343 18.306 -1.025 1.00 87.69 98 GLU A N 1
ATOM 731 C CA . GLU A 1 98 ? -5.212 19.751 -1.165 1.00 87.69 98 GLU A CA 1
ATOM 732 C C . GLU A 1 98 ? -4.416 20.124 -2.418 1.00 87.69 98 GLU A C 1
ATOM 734 O O . GLU A 1 98 ? -4.556 21.244 -2.908 1.00 87.69 98 GLU A O 1
ATOM 739 N N . ASN A 1 99 ? -3.624 19.200 -2.983 1.00 86.38 99 ASN A N 1
ATOM 740 C CA . ASN A 1 99 ? -2.924 19.466 -4.234 1.00 86.38 99 ASN A CA 1
ATOM 741 C C . ASN A 1 99 ? -3.927 19.499 -5.397 1.00 86.38 99 ASN A C 1
ATOM 743 O O . ASN A 1 99 ? -4.407 18.461 -5.861 1.00 86.38 99 ASN A O 1
ATOM 747 N N . LYS A 1 100 ? -4.250 20.716 -5.849 1.00 83.94 100 LYS A N 1
ATOM 748 C CA . LYS A 1 100 ? -5.096 20.985 -7.023 1.00 83.94 100 LYS A CA 1
ATOM 749 C C . LYS A 1 100 ? -4.306 21.437 -8.249 1.00 83.94 100 LYS A C 1
ATOM 751 O O . LYS A 1 100 ? -4.900 21.576 -9.313 1.00 83.94 100 LYS A O 1
ATOM 756 N N . GLN A 1 101 ? -3.012 21.706 -8.092 1.00 87.12 101 GLN A N 1
ATOM 757 C CA . GLN A 1 101 ? -2.179 22.268 -9.152 1.00 87.12 101 GLN A CA 1
ATOM 758 C C . GLN A 1 101 ? -1.644 21.176 -10.080 1.00 87.12 101 GLN A C 1
ATOM 760 O O . GLN A 1 101 ? -1.647 21.354 -11.296 1.00 87.12 101 GLN A O 1
ATOM 765 N N . ASP A 1 102 ? -1.251 20.034 -9.512 1.00 87.56 102 ASP A N 1
ATOM 766 C CA . ASP A 1 102 ? -0.691 18.914 -10.264 1.00 87.56 102 ASP A CA 1
ATOM 767 C C . ASP A 1 102 ? -1.667 17.739 -10.377 1.00 87.56 102 ASP A C 1
ATOM 769 O O . ASP A 1 102 ? -2.611 17.588 -9.597 1.00 87.56 102 ASP A O 1
ATOM 773 N N . SER A 1 103 ? -1.397 16.844 -11.331 1.00 87.44 103 SER A N 1
ATOM 774 C CA . SER A 1 103 ? -2.122 15.580 -11.473 1.00 87.44 103 SER A CA 1
ATOM 775 C C . SER A 1 103 ? -1.227 14.393 -11.106 1.00 87.44 103 SER A C 1
ATOM 777 O O . SER A 1 103 ? -0.142 14.267 -11.676 1.00 87.44 103 SER A O 1
ATOM 779 N N . PRO A 1 104 ? -1.686 13.444 -10.264 1.00 85.12 104 PRO A N 1
ATOM 780 C CA . PRO A 1 104 ? -0.919 12.232 -9.962 1.00 85.12 104 PRO A CA 1
ATOM 781 C C . PRO A 1 104 ? -0.752 11.312 -11.186 1.00 85.12 104 PRO A C 1
ATOM 783 O O . PRO A 1 104 ? 0.068 10.396 -11.167 1.00 85.12 104 PRO A O 1
ATOM 786 N N . ASN A 1 105 ? -1.488 11.562 -12.277 1.00 84.31 105 ASN A N 1
ATOM 787 C CA . ASN A 1 105 ? -1.399 10.785 -13.517 1.00 84.31 105 ASN A CA 1
ATOM 788 C C . ASN A 1 105 ? -0.056 10.934 -14.247 1.00 84.31 105 ASN A C 1
ATOM 790 O O . ASN A 1 105 ? 0.248 10.114 -15.109 1.00 84.31 105 ASN A O 1
ATOM 794 N N . ILE A 1 106 ? 0.794 11.901 -13.874 1.00 83.12 106 ILE A N 1
ATOM 795 C CA . ILE A 1 106 ? 2.181 11.964 -14.374 1.00 83.12 106 ILE A CA 1
ATOM 796 C C . ILE A 1 106 ? 2.990 10.702 -14.025 1.00 83.12 106 ILE A C 1
ATOM 798 O O . ILE A 1 106 ? 4.016 10.432 -14.643 1.00 83.12 106 ILE A O 1
ATOM 802 N N . PHE A 1 107 ? 2.530 9.919 -13.042 1.00 82.56 107 PHE A N 1
ATOM 803 C CA . PHE A 1 107 ? 3.148 8.660 -12.632 1.00 82.56 107 PHE A CA 1
ATOM 804 C C . PHE A 1 107 ? 2.506 7.416 -13.267 1.00 82.56 107 PHE A C 1
ATOM 806 O O . PHE A 1 107 ? 3.004 6.305 -13.051 1.00 82.56 107 PHE A O 1
ATOM 813 N N . SER A 1 108 ? 1.424 7.567 -14.040 1.00 75.81 108 SER A N 1
ATOM 814 C CA . SER A 1 108 ? 0.744 6.448 -14.703 1.00 75.81 108 SER A CA 1
ATOM 815 C C . SER A 1 108 ? 1.672 5.774 -15.717 1.00 75.81 108 SER A C 1
ATOM 817 O O . SER A 1 108 ? 2.369 6.432 -16.483 1.00 75.81 108 SER A O 1
ATOM 819 N N . GLY A 1 109 ? 1.711 4.439 -15.706 1.00 68.38 109 GLY A N 1
ATOM 820 C CA . GLY A 1 109 ? 2.642 3.654 -16.532 1.00 68.38 109 GLY A CA 1
ATOM 821 C C . GLY A 1 109 ? 4.089 3.627 -16.017 1.00 68.38 109 GLY A C 1
ATOM 822 O O . GLY A 1 109 ? 4.939 2.965 -16.611 1.00 68.38 109 GLY A O 1
ATOM 823 N N . GLY A 1 110 ? 4.378 4.317 -14.908 1.00 78.12 110 GLY A N 1
ATOM 824 C CA . GLY A 1 110 ? 5.671 4.292 -14.236 1.00 78.12 110 GLY A CA 1
ATOM 825 C C . GLY A 1 110 ? 5.825 3.135 -13.244 1.00 78.12 110 GLY A C 1
ATOM 826 O O . GLY A 1 110 ? 5.137 2.120 -13.287 1.00 78.12 110 GLY A O 1
ATOM 827 N N . LYS A 1 111 ? 6.754 3.303 -12.294 1.00 83.69 111 LYS A N 1
ATOM 828 C CA . LYS A 1 111 ? 7.005 2.328 -11.215 1.00 83.69 111 LYS A CA 1
ATOM 829 C C . LYS A 1 111 ? 6.112 2.537 -9.985 1.00 83.69 111 LYS A C 1
ATOM 831 O O . LYS A 1 111 ? 6.350 1.880 -8.977 1.00 83.69 111 LYS A O 1
ATOM 836 N N . ILE A 1 112 ? 5.156 3.463 -10.003 1.00 86.81 112 ILE A N 1
ATOM 837 C CA . ILE A 1 112 ? 4.228 3.665 -8.882 1.00 86.81 112 ILE A CA 1
ATOM 838 C C . ILE A 1 112 ? 3.083 2.665 -9.018 1.00 86.81 112 ILE A C 1
ATOM 840 O O . ILE A 1 112 ? 2.434 2.618 -10.057 1.00 86.81 112 ILE A O 1
ATOM 844 N N . SER A 1 113 ? 2.856 1.852 -7.989 1.00 89.00 113 SER A N 1
ATOM 845 C CA . SER A 1 113 ? 1.813 0.812 -7.996 1.00 89.00 113 SER A CA 1
ATOM 846 C C . SER A 1 113 ? 0.609 1.147 -7.127 1.00 89.00 113 SER A C 1
ATOM 848 O O . SER A 1 113 ? -0.475 0.624 -7.380 1.00 89.00 113 SER A O 1
ATOM 850 N N . TRP A 1 114 ? 0.775 2.015 -6.128 1.00 94.81 114 TRP A N 1
ATOM 851 C CA . TRP A 1 114 ? -0.302 2.412 -5.229 1.00 94.81 114 TRP A CA 1
ATOM 852 C C . TRP A 1 114 ? -0.201 3.881 -4.809 1.00 94.81 114 TRP A C 1
ATOM 854 O O . TRP A 1 114 ? 0.865 4.496 -4.869 1.00 94.81 114 TRP A O 1
ATOM 864 N N . ILE A 1 115 ? -1.326 4.455 -4.399 1.00 95.50 115 ILE A N 1
ATOM 865 C CA . ILE A 1 115 ? -1.450 5.859 -4.011 1.00 95.50 115 ILE A CA 1
ATOM 866 C C . ILE A 1 115 ? -2.425 6.006 -2.840 1.00 95.50 115 ILE A C 1
ATOM 868 O O . ILE A 1 115 ? -3.443 5.320 -2.795 1.00 95.50 115 ILE A O 1
ATOM 872 N N . TYR A 1 116 ? -2.129 6.899 -1.898 1.00 97.81 116 TYR A N 1
ATOM 873 C CA . TYR A 1 116 ? -3.025 7.250 -0.788 1.00 97.81 116 TYR A CA 1
ATOM 874 C C . TYR A 1 116 ? -2.967 8.758 -0.512 1.00 97.81 116 TYR A C 1
ATOM 876 O O . TYR A 1 116 ? -2.019 9.426 -0.922 1.00 97.81 116 TYR A O 1
ATOM 884 N N . ASN A 1 117 ? -3.981 9.301 0.165 1.00 97.25 117 ASN A N 1
ATOM 885 C CA . ASN A 1 117 ? -4.127 10.744 0.404 1.00 97.25 117 ASN A CA 1
ATOM 886 C C . ASN A 1 117 ? -4.587 11.091 1.830 1.00 97.25 117 ASN A C 1
ATOM 888 O O . ASN A 1 117 ? -5.230 12.116 2.025 1.00 97.25 117 ASN A O 1
ATOM 892 N N . TRP A 1 118 ? -4.323 10.218 2.808 1.00 97.75 118 TRP A N 1
ATOM 893 C CA . TRP A 1 118 ? -4.804 10.361 4.194 1.00 97.75 118 TRP A CA 1
ATOM 894 C C . TRP A 1 118 ? -6.332 10.450 4.352 1.00 97.75 118 TRP A C 1
ATOM 896 O O . TRP A 1 118 ? -6.823 10.836 5.408 1.00 97.75 118 TRP A O 1
ATOM 906 N N . SER A 1 119 ? -7.105 10.062 3.335 1.00 96.75 119 SER A N 1
ATOM 907 C CA . SER A 1 119 ? -8.564 10.150 3.350 1.00 96.75 119 SER A CA 1
ATOM 908 C C . SER A 1 119 ? -9.218 8.866 2.817 1.00 96.75 119 SER A C 1
ATOM 910 O O . SER A 1 119 ? -8.559 8.039 2.175 1.00 96.75 119 SER A O 1
ATOM 912 N N . PRO A 1 120 ? -10.533 8.683 3.033 1.00 96.75 120 PRO A N 1
ATOM 913 C CA . PRO A 1 120 ? -11.274 7.597 2.403 1.00 96.75 120 PRO A CA 1
ATOM 914 C C . PRO A 1 120 ? -11.606 7.873 0.928 1.00 96.75 120 PRO A C 1
ATOM 916 O O . PRO A 1 120 ? -12.037 6.962 0.225 1.00 96.75 120 PRO A O 1
ATOM 919 N N . TYR A 1 121 ? -11.463 9.112 0.450 1.00 95.38 121 TYR A N 1
ATOM 920 C CA . TYR A 1 121 ? -11.990 9.524 -0.848 1.00 95.38 121 TYR A CA 1
ATOM 921 C C . TYR A 1 121 ? -10.969 9.330 -1.957 1.00 95.38 121 TYR A C 1
ATOM 923 O O . TYR A 1 121 ? -9.870 9.890 -1.923 1.00 95.38 121 TYR A O 1
ATOM 931 N N . LYS A 1 122 ? -11.383 8.574 -2.977 1.00 90.81 122 LYS A N 1
ATOM 932 C CA . LYS A 1 122 ? -10.602 8.367 -4.194 1.00 90.81 122 LYS A CA 1
ATOM 933 C C . LYS A 1 122 ? -10.272 9.694 -4.872 1.00 90.81 122 LYS A C 1
ATOM 935 O O . LYS A 1 122 ? -11.099 10.597 -4.961 1.00 90.81 122 LYS A O 1
ATOM 940 N N . ILE A 1 123 ? -9.069 9.749 -5.422 1.00 88.19 123 ILE A N 1
ATOM 941 C CA . ILE A 1 123 ? -8.607 10.795 -6.336 1.00 88.19 123 ILE A CA 1
ATOM 942 C C . ILE A 1 123 ? -8.703 10.301 -7.780 1.00 88.19 123 ILE A C 1
ATOM 944 O O . ILE A 1 123 ? -8.710 9.094 -8.030 1.00 88.19 123 ILE A O 1
ATOM 948 N N . ASN A 1 124 ? -8.773 11.229 -8.734 1.00 85.00 124 ASN A N 1
ATOM 949 C CA . ASN A 1 124 ? -8.805 10.888 -10.152 1.00 85.00 124 ASN A CA 1
ATOM 950 C C . ASN A 1 124 ? -7.425 10.388 -10.620 1.00 85.00 124 ASN A C 1
ATOM 952 O O . ASN A 1 124 ? -6.520 11.191 -10.860 1.00 85.00 124 ASN A O 1
ATOM 956 N N . ILE A 1 125 ? -7.259 9.066 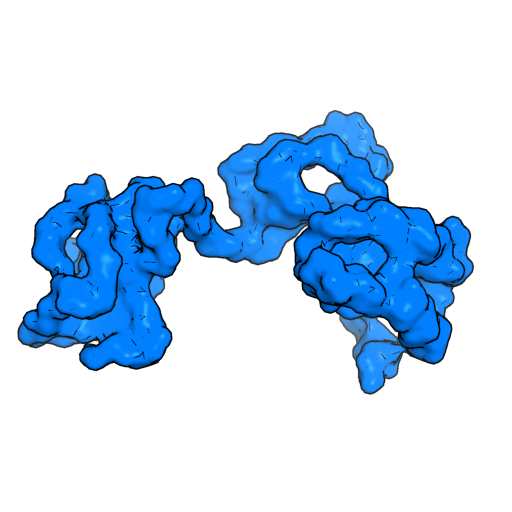-10.712 1.00 82.25 125 ILE A N 1
ATOM 957 C CA . ILE A 1 125 ? -5.996 8.409 -11.061 1.00 82.25 125 ILE A CA 1
ATOM 958 C C . ILE A 1 125 ? -6.230 7.194 -11.962 1.00 82.25 125 ILE A C 1
ATOM 960 O O . ILE A 1 125 ? -7.152 6.408 -11.739 1.00 82.25 125 ILE A O 1
ATOM 964 N N . HIS A 1 126 ? -5.390 7.029 -12.984 1.00 81.06 126 HIS A N 1
ATOM 965 C CA . HIS A 1 126 ? -5.484 5.938 -13.950 1.00 81.06 126 HIS A CA 1
ATOM 966 C C . HIS A 1 126 ? -4.351 4.928 -13.764 1.00 81.06 126 HIS A C 1
ATOM 968 O O . HIS A 1 126 ? -3.173 5.286 -13.713 1.00 81.06 126 HIS A O 1
ATOM 974 N N . GLY A 1 127 ? -4.707 3.643 -13.711 1.00 77.19 127 GLY A N 1
ATOM 975 C CA . GLY A 1 127 ? -3.740 2.540 -13.714 1.00 77.19 127 GLY A CA 1
ATOM 976 C C . GLY A 1 127 ? -2.900 2.398 -12.439 1.00 77.19 127 GLY A C 1
ATOM 977 O O . GLY A 1 127 ? -1.990 1.576 -12.420 1.00 77.19 127 GLY A O 1
ATOM 978 N N . ILE A 1 128 ? -3.201 3.163 -11.384 1.00 86.44 128 ILE A N 1
ATOM 979 C CA . ILE A 1 128 ? -2.553 3.082 -10.069 1.00 86.44 128 ILE A CA 1
ATOM 980 C C . ILE A 1 128 ? -3.627 2.787 -9.020 1.00 86.44 128 ILE A C 1
ATOM 982 O O . ILE A 1 128 ? -4.708 3.376 -9.038 1.00 86.44 128 ILE A O 1
ATOM 986 N N . GLU A 1 129 ? -3.342 1.858 -8.111 1.00 91.81 129 GLU A N 1
ATOM 987 C CA . GLU A 1 129 ? -4.286 1.438 -7.078 1.00 91.81 129 GLU A CA 1
ATOM 988 C C . GLU A 1 129 ? -4.426 2.501 -5.980 1.00 91.81 129 GLU A C 1
ATOM 990 O O . GLU A 1 129 ? -3.457 2.822 -5.295 1.00 91.81 129 GLU A O 1
ATOM 995 N N . PHE A 1 130 ? -5.634 3.030 -5.774 1.00 95.62 130 PHE A N 1
ATOM 996 C CA . PHE A 1 130 ? -5.913 3.904 -4.633 1.00 95.62 130 PHE A CA 1
ATOM 997 C C . PHE A 1 130 ? -6.175 3.093 -3.359 1.00 95.62 130 PHE A C 1
ATOM 999 O O . PHE A 1 130 ? -6.999 2.175 -3.367 1.00 95.62 130 PHE A O 1
ATOM 1006 N N . VAL A 1 131 ? -5.528 3.488 -2.263 1.00 98.00 131 VAL A N 1
ATOM 1007 C CA . VAL A 1 131 ? -5.633 2.863 -0.943 1.00 98.00 131 VAL A CA 1
ATOM 1008 C C . VAL A 1 131 ? -6.301 3.847 0.032 1.00 98.00 131 VAL A C 1
ATOM 1010 O O . VAL A 1 131 ? -5.667 4.829 0.423 1.00 98.00 131 VAL A O 1
ATOM 1013 N N . PRO A 1 132 ? -7.569 3.622 0.432 1.00 98.19 132 PRO A N 1
ATOM 1014 C CA . PRO A 1 132 ? -8.270 4.502 1.363 1.00 98.19 132 PRO A CA 1
ATOM 1015 C C . PRO A 1 132 ? -7.719 4.361 2.785 1.00 98.19 132 PRO A C 1
ATOM 1017 O O . PRO A 1 132 ? -7.330 3.271 3.213 1.00 98.19 132 PRO A O 1
ATOM 1020 N N . MET A 1 133 ? -7.762 5.458 3.538 1.00 98.62 133 MET A N 1
ATOM 1021 C CA . MET A 1 133 ? -7.358 5.510 4.942 1.00 98.62 133 MET A CA 1
ATOM 1022 C C . MET A 1 133 ? -8.521 5.963 5.827 1.00 98.62 133 MET A C 1
ATOM 1024 O O . MET A 1 133 ? -9.200 6.945 5.517 1.00 98.62 133 MET A O 1
ATOM 1028 N N . LEU A 1 134 ? -8.725 5.283 6.957 1.00 98.62 134 LEU A N 1
ATOM 1029 C CA . LEU A 1 134 ? -9.530 5.815 8.056 1.00 98.62 134 LEU A CA 1
ATOM 1030 C C . LEU A 1 134 ? -8.609 6.602 8.982 1.00 98.62 134 LEU A C 1
ATOM 1032 O O . LEU A 1 134 ? -8.007 6.021 9.874 1.00 98.62 134 LEU A O 1
ATOM 1036 N N . TRP A 1 135 ? -8.490 7.912 8.763 1.00 98.31 135 TRP A N 1
ATOM 1037 C CA . TRP A 1 135 ? -7.506 8.731 9.477 1.00 98.31 135 TRP A CA 1
ATOM 1038 C C . TRP A 1 135 ? -7.731 8.743 10.998 1.00 98.31 135 TRP A C 1
ATOM 1040 O O . TRP A 1 135 ? -6.790 8.531 11.751 1.00 98.31 135 TRP A O 1
ATOM 1050 N N . SER A 1 136 ? -8.976 8.916 11.457 1.00 98.12 136 SER A N 1
ATOM 1051 C CA . SER A 1 136 ? -9.375 8.893 12.876 1.00 98.12 136 SER A CA 1
ATOM 1052 C C . SER A 1 136 ? -10.872 8.567 13.003 1.00 98.12 136 SER A C 1
ATOM 1054 O O . SER A 1 136 ? -11.595 8.585 12.009 1.00 98.12 136 SER A O 1
ATOM 1056 N N . THR A 1 137 ? -11.366 8.321 14.218 1.00 97.19 137 THR A N 1
ATOM 1057 C CA . THR A 1 137 ? -12.798 8.468 14.569 1.00 97.19 137 THR A CA 1
ATOM 1058 C C . THR A 1 137 ? -13.047 9.527 15.650 1.00 97.19 137 THR A C 1
ATOM 1060 O O . THR A 1 137 ? -14.195 9.777 16.002 1.00 97.19 137 THR A O 1
ATOM 1063 N N . ASN A 1 138 ? -11.992 10.179 16.154 1.00 91.75 138 ASN A N 1
ATOM 1064 C CA . ASN A 1 138 ? -12.037 11.173 17.237 1.00 91.75 138 ASN A CA 1
ATOM 1065 C C . ASN A 1 138 ? -11.908 12.625 16.734 1.00 91.75 138 ASN A C 1
ATOM 1067 O O . ASN A 1 138 ? -12.103 13.572 17.490 1.00 91.75 138 ASN A O 1
ATOM 1071 N N . LYS A 1 139 ? -11.566 12.822 15.457 1.00 90.25 139 LYS A N 1
ATOM 1072 C CA . LYS A 1 139 ? -11.249 14.135 14.864 1.00 90.25 139 LYS A CA 1
ATOM 1073 C C . LYS A 1 139 ? -12.213 14.508 13.735 1.00 90.25 139 LYS A C 1
ATOM 1075 O O . LYS A 1 139 ? -11.783 14.870 12.647 1.00 90.25 139 LYS A O 1
ATOM 1080 N N . GLY A 1 140 ? -13.514 14.309 13.950 1.00 88.12 140 GLY A N 1
ATOM 1081 C CA . GLY A 1 140 ? -14.567 14.640 12.972 1.00 88.12 140 GLY A CA 1
ATOM 1082 C C . GLY A 1 140 ? -14.640 13.727 11.738 1.00 88.12 140 GLY A C 1
ATOM 1083 O O . GLY A 1 140 ? -15.451 13.957 10.847 1.00 88.12 140 GLY A O 1
ATOM 1084 N N . HIS A 1 141 ? -13.821 12.678 11.686 1.00 94.44 141 HIS A N 1
ATOM 1085 C CA . HIS A 1 141 ? -13.815 11.692 10.610 1.00 94.44 141 HIS A CA 1
ATOM 1086 C C . HIS A 1 141 ? -14.877 10.613 10.856 1.00 94.44 141 HIS A C 1
ATOM 1088 O O . HIS A 1 141 ? -15.050 10.130 11.975 1.00 94.44 141 HIS A O 1
ATOM 1094 N N . ASN A 1 142 ? -15.593 10.220 9.801 1.00 96.44 142 ASN A N 1
ATOM 1095 C CA . ASN A 1 142 ? -16.730 9.310 9.901 1.00 96.44 142 ASN A CA 1
ATOM 1096 C C . ASN A 1 142 ? -16.350 7.876 9.487 1.00 96.44 142 ASN A C 1
ATOM 1098 O O . ASN A 1 142 ? -16.103 7.597 8.312 1.00 96.44 142 ASN A O 1
ATOM 1102 N N . GLY A 1 143 ? -16.360 6.949 10.451 1.00 97.19 143 GLY A N 1
ATOM 1103 C CA . GLY A 1 143 ? -16.036 5.536 10.222 1.00 97.19 143 GLY A CA 1
ATOM 1104 C C . GLY A 1 143 ? -16.991 4.819 9.257 1.00 97.19 143 GLY A C 1
ATOM 1105 O O . GLY A 1 143 ? -16.540 4.039 8.421 1.00 97.19 143 GLY A O 1
ATOM 1106 N N . ASN A 1 144 ? -18.294 5.126 9.291 1.00 97.69 144 ASN A N 1
ATOM 1107 C CA . ASN A 1 144 ? -19.263 4.558 8.341 1.00 97.69 144 ASN A CA 1
ATOM 1108 C C . ASN A 1 144 ? -19.008 5.055 6.916 1.00 97.69 144 ASN A C 1
ATOM 1110 O O . ASN A 1 144 ? -19.134 4.302 5.949 1.00 97.69 144 ASN A O 1
ATOM 1114 N N . GLN A 1 145 ? -18.634 6.327 6.780 1.00 97.75 145 GLN A N 1
ATOM 1115 C CA . GLN A 1 145 ? -18.287 6.897 5.487 1.00 97.75 145 GLN A CA 1
ATOM 1116 C C . GLN A 1 145 ? -17.029 6.246 4.916 1.00 97.75 145 GLN A C 1
ATOM 1118 O O . GLN A 1 145 ? -17.044 5.842 3.755 1.00 97.75 145 GLN A O 1
ATOM 1123 N N . PHE A 1 146 ? -15.988 6.066 5.733 1.00 98.38 146 PHE A N 1
ATOM 1124 C CA . PHE A 1 146 ? -14.820 5.278 5.342 1.00 98.38 146 PHE A CA 1
ATOM 1125 C C . PHE A 1 146 ? -15.217 3.871 4.897 1.00 98.38 146 PHE A C 1
ATOM 1127 O O . PHE A 1 146 ? -14.863 3.475 3.790 1.00 98.38 146 PHE A O 1
ATOM 1134 N N . TYR A 1 147 ? -15.995 3.148 5.709 1.00 97.75 147 TYR A N 1
ATOM 1135 C CA . TYR A 1 147 ? -16.398 1.778 5.399 1.00 97.75 147 TYR A CA 1
ATOM 1136 C C . TYR A 1 147 ? -17.076 1.688 4.031 1.00 97.75 147 TYR A C 1
ATOM 1138 O O . TYR A 1 147 ? -16.743 0.817 3.233 1.00 97.75 147 TYR A O 1
ATOM 1146 N N . ASN A 1 148 ? -17.984 2.620 3.728 1.00 97.62 148 ASN A N 1
ATOM 1147 C CA . ASN A 1 148 ? -18.674 2.667 2.442 1.00 97.62 148 ASN A CA 1
ATOM 1148 C C . ASN A 1 148 ? -17.741 2.995 1.267 1.00 97.62 148 ASN A C 1
ATOM 1150 O O . ASN A 1 148 ? -17.867 2.364 0.221 1.00 97.62 148 ASN A O 1
ATOM 1154 N N . GLN A 1 149 ? -16.804 3.934 1.431 1.00 97.19 149 GLN A N 1
ATOM 1155 C CA . GLN A 1 149 ? -15.826 4.281 0.390 1.00 97.19 149 GLN A CA 1
ATOM 1156 C C . GLN A 1 149 ? -14.799 3.166 0.144 1.00 97.19 149 GLN A C 1
ATOM 1158 O O . GLN A 1 149 ? -14.303 3.004 -0.971 1.00 97.19 149 GLN A O 1
ATOM 1163 N N . ALA A 1 150 ? -14.487 2.387 1.180 1.00 97.38 150 ALA A N 1
ATOM 1164 C CA . ALA A 1 150 ? -13.477 1.340 1.142 1.00 97.38 150 ALA A CA 1
ATOM 1165 C C . ALA A 1 150 ? -13.996 -0.016 0.630 1.00 97.38 150 ALA A C 1
ATOM 1167 O O . ALA A 1 150 ? -13.195 -0.931 0.422 1.00 97.38 150 ALA A O 1
ATOM 1168 N N . LYS A 1 151 ? -15.308 -0.171 0.395 1.00 93.50 151 LYS A N 1
ATOM 1169 C CA . LYS A 1 151 ? -15.865 -1.412 -0.169 1.00 93.50 151 LYS A CA 1
ATOM 1170 C C . LYS A 1 151 ? -15.211 -1.738 -1.513 1.00 93.50 151 LYS A C 1
ATOM 1172 O O . LYS A 1 151 ? -15.118 -0.893 -2.402 1.00 93.50 151 LYS A O 1
ATOM 1177 N N . GLY A 1 152 ? -14.758 -2.982 -1.657 1.00 91.12 152 GLY A N 1
ATOM 1178 C CA . GLY A 1 152 ? -14.066 -3.461 -2.858 1.00 91.12 152 GLY A CA 1
ATOM 1179 C C . GLY A 1 152 ? -12.612 -2.991 -3.013 1.00 91.12 152 GLY A C 1
ATOM 1180 O O . GLY A 1 152 ? -11.988 -3.297 -4.029 1.00 91.12 152 GLY A O 1
ATOM 1181 N N . ALA A 1 153 ? -12.044 -2.270 -2.040 1.00 95.44 153 ALA A N 1
ATOM 1182 C CA . ALA A 1 153 ? -10.610 -1.998 -2.018 1.00 95.44 153 ALA A CA 1
ATOM 1183 C C . ALA A 1 153 ? -9.816 -3.281 -1.710 1.00 95.44 153 ALA A C 1
ATOM 1185 O O . ALA A 1 153 ? -10.207 -4.080 -0.861 1.00 95.44 153 ALA A O 1
ATOM 1186 N N . LYS A 1 154 ? -8.668 -3.474 -2.372 1.00 94.62 154 LYS A N 1
ATOM 1187 C CA . LYS A 1 154 ? -7.778 -4.623 -2.107 1.00 94.62 154 LYS A CA 1
ATOM 1188 C C . LYS A 1 154 ? -6.902 -4.412 -0.870 1.00 94.62 154 LYS A C 1
ATOM 1190 O O . LYS A 1 154 ? -6.441 -5.384 -0.269 1.00 94.62 154 LYS A O 1
ATOM 1195 N N . VAL A 1 155 ? -6.627 -3.156 -0.524 1.00 97.69 155 VAL A N 1
ATOM 1196 C CA . VAL A 1 155 ? -5.870 -2.733 0.658 1.00 97.69 155 VAL A CA 1
ATOM 1197 C C . VAL A 1 155 ? -6.561 -1.519 1.257 1.00 97.69 155 VAL A C 1
ATOM 1199 O O . VAL A 1 155 ? -7.046 -0.667 0.516 1.00 97.69 155 VAL A O 1
ATOM 1202 N N . VAL A 1 156 ? -6.576 -1.427 2.581 1.00 98.62 156 VAL A N 1
ATOM 1203 C CA . VAL A 1 156 ? -7.012 -0.237 3.322 1.00 98.62 156 VAL A CA 1
ATOM 1204 C C . VAL A 1 156 ? -5.999 0.088 4.414 1.00 98.62 156 VAL A C 1
ATOM 1206 O O . VAL A 1 156 ? -5.307 -0.813 4.889 1.00 98.62 156 VAL A O 1
ATOM 1209 N N . LEU A 1 157 ? -5.905 1.353 4.816 1.00 98.75 157 LEU A N 1
ATOM 1210 C CA . LEU A 1 157 ? -5.015 1.813 5.886 1.00 98.75 157 LEU A CA 1
ATOM 1211 C C . LEU A 1 157 ? -5.813 2.236 7.124 1.00 98.75 157 LEU A C 1
ATOM 1213 O O . LEU A 1 157 ? -6.880 2.848 7.011 1.00 98.75 157 LEU A O 1
ATOM 1217 N N . GLY A 1 158 ? -5.280 1.906 8.301 1.00 98.31 158 GLY A N 1
ATOM 1218 C CA . GLY A 1 158 ? -5.819 2.317 9.593 1.00 98.31 158 GLY A CA 1
ATOM 1219 C C . GLY A 1 158 ? -5.458 3.751 9.989 1.00 98.31 158 GLY A C 1
ATOM 1220 O O . GLY A 1 158 ? -5.035 4.558 9.164 1.00 98.31 158 GLY A O 1
ATOM 1221 N N . PHE A 1 159 ? -5.639 4.044 11.278 1.00 98.75 159 PHE A N 1
ATOM 1222 C CA . PHE A 1 159 ? -5.522 5.388 11.858 1.00 98.75 159 PHE A CA 1
ATOM 1223 C C . PHE A 1 159 ? -4.124 5.996 11.705 1.00 98.75 159 PHE A C 1
ATOM 1225 O O . PHE A 1 159 ? -3.123 5.285 11.788 1.00 98.75 159 PHE A O 1
ATOM 1232 N N . ASN A 1 160 ? -4.057 7.313 11.512 1.00 98.62 160 ASN A N 1
ATOM 1233 C CA . ASN A 1 160 ? -2.811 8.042 11.273 1.00 98.62 160 ASN A CA 1
ATOM 1234 C C . ASN A 1 160 ? -2.249 8.643 12.566 1.00 98.62 160 ASN A C 1
ATOM 1236 O O . ASN A 1 160 ? -2.836 9.572 13.116 1.00 98.62 160 ASN A O 1
ATOM 1240 N N . GLU A 1 161 ? -1.103 8.139 13.015 1.00 98.31 161 GLU A N 1
ATOM 1241 C CA . GLU A 1 161 ? -0.402 8.544 14.241 1.00 98.31 161 GLU A CA 1
ATOM 1242 C C . GLU A 1 161 ? -1.370 8.664 15.438 1.00 98.31 161 GLU A C 1
ATOM 1244 O O . GLU A 1 161 ? -1.534 9.739 16.023 1.00 98.31 161 GLU A O 1
ATOM 1249 N N . PRO A 1 162 ? -2.111 7.587 15.776 1.00 98.19 162 PRO A N 1
ATOM 1250 C CA . PRO A 1 162 ? -3.155 7.629 16.803 1.00 98.19 162 PRO A CA 1
ATOM 1251 C C . PRO A 1 162 ? -2.645 8.036 18.186 1.00 98.19 162 PRO A C 1
ATOM 1253 O O . PRO A 1 162 ? -3.397 8.618 18.961 1.00 98.19 162 PRO A O 1
ATOM 1256 N N . GLU A 1 163 ? -1.377 7.798 18.491 1.00 97.19 163 GLU A N 1
ATOM 1257 C CA . GLU A 1 163 ? -0.743 8.184 19.747 1.00 97.19 163 GLU A CA 1
ATOM 1258 C C . GLU A 1 163 ? -0.568 9.701 19.919 1.00 97.19 163 GLU A C 1
ATOM 1260 O O . GLU A 1 163 ? -0.332 10.169 21.035 1.00 97.19 163 GLU A O 1
ATOM 1265 N N . ARG A 1 164 ? -0.671 10.476 18.835 1.00 97.38 164 ARG A N 1
ATOM 1266 C CA . ARG A 1 164 ? -0.401 11.912 18.836 1.00 97.38 164 ARG A CA 1
ATOM 1267 C C . ARG A 1 164 ? -1.666 12.746 18.963 1.00 97.38 164 ARG A C 1
ATOM 1269 O O . ARG A 1 164 ? -2.637 12.563 18.228 1.00 97.38 164 ARG A O 1
ATOM 1276 N N . SER A 1 165 ? -1.622 13.736 19.852 1.00 96.00 165 SER A N 1
ATOM 1277 C CA . SER A 1 165 ? -2.751 14.633 20.128 1.00 96.00 165 SER A CA 1
ATOM 1278 C C . SER A 1 165 ? -3.079 15.582 18.970 1.00 96.00 165 SER A C 1
ATOM 1280 O O . SER A 1 165 ? -4.245 15.954 18.785 1.00 96.00 165 SER A O 1
ATOM 1282 N N . ASP A 1 166 ? -2.075 15.940 18.166 1.00 95.75 166 ASP A N 1
ATOM 1283 C CA . ASP A 1 166 ? -2.191 16.756 16.955 1.00 95.75 166 ASP A CA 1
ATOM 1284 C C . ASP A 1 166 ? -2.599 15.948 15.709 1.00 95.75 166 ASP A C 1
ATOM 1286 O O . ASP A 1 166 ? -2.950 16.542 14.693 1.00 95.75 166 ASP A O 1
ATOM 1290 N N . GLN A 1 167 ? -2.616 14.613 15.798 1.00 97.06 167 GLN A N 1
ATOM 1291 C CA . GLN A 1 167 ? -2.986 13.699 14.713 1.00 97.06 167 GLN A CA 1
ATOM 1292 C C . GLN A 1 167 ? -4.297 12.973 15.050 1.00 97.06 167 GLN A C 1
ATOM 1294 O O . GLN A 1 167 ? -5.249 13.617 15.505 1.00 97.06 167 GLN A O 1
ATOM 1299 N N . ALA A 1 168 ? -4.406 11.659 14.813 1.00 97.75 168 ALA A N 1
ATOM 1300 C CA . ALA A 1 168 ? -5.668 10.952 15.000 1.00 97.75 168 ALA A CA 1
ATOM 1301 C C . ALA A 1 168 ? -6.154 10.938 16.455 1.00 97.75 168 ALA A C 1
ATOM 1303 O O . ALA A 1 168 ? -7.371 10.870 16.653 1.00 97.75 168 ALA A O 1
ATOM 1304 N N . ASN A 1 169 ? -5.246 11.074 17.432 1.00 97.69 169 ASN A N 1
ATOM 1305 C CA . ASN A 1 169 ? -5.520 11.216 18.865 1.00 97.69 169 ASN A CA 1
ATOM 1306 C C . ASN A 1 169 ? -6.536 10.191 19.394 1.00 97.69 169 ASN A C 1
ATOM 1308 O O . ASN A 1 169 ? -7.662 10.530 19.773 1.00 97.69 169 ASN A O 1
ATOM 1312 N N . MET A 1 170 ? -6.144 8.924 19.372 1.00 98.06 170 MET A N 1
ATOM 1313 C CA . MET A 1 170 ? -6.946 7.790 19.815 1.00 98.06 170 MET A CA 1
ATOM 1314 C C . MET A 1 170 ? -6.111 6.944 20.764 1.00 98.06 170 MET A C 1
ATOM 1316 O O . MET A 1 170 ? -5.005 6.540 20.417 1.00 98.06 170 MET A O 1
ATOM 1320 N N . ASN A 1 171 ? -6.630 6.619 21.947 1.00 97.06 171 ASN A N 1
ATOM 1321 C CA . ASN A 1 171 ? -5.952 5.633 22.791 1.00 97.06 171 ASN A CA 1
ATOM 1322 C C . ASN A 1 171 ? -6.121 4.205 22.212 1.00 97.06 171 ASN A C 1
ATOM 1324 O O . ASN A 1 171 ? -7.024 3.977 21.397 1.00 97.06 171 ASN A O 1
ATOM 1328 N N . PRO A 1 172 ? -5.293 3.224 22.623 1.00 98.00 172 PRO A N 1
ATOM 1329 C CA . PRO A 1 172 ? -5.336 1.875 22.051 1.00 98.00 172 PRO A CA 1
ATOM 1330 C C . PRO A 1 172 ? -6.705 1.189 22.171 1.00 98.00 172 PRO A C 1
ATOM 1332 O O . PRO A 1 172 ? -7.144 0.497 21.253 1.00 98.00 172 PRO A O 1
ATOM 1335 N N . VAL A 1 173 ? -7.423 1.413 23.276 1.00 97.38 173 VAL A N 1
ATOM 1336 C CA . VAL A 1 173 ? -8.738 0.801 23.523 1.00 97.38 173 VAL A CA 1
ATOM 1337 C C . VAL A 1 173 ? -9.791 1.352 22.559 1.00 97.38 173 VAL A C 1
ATOM 1339 O O . VAL A 1 173 ? -10.576 0.592 21.989 1.00 97.38 173 VAL A O 1
ATOM 1342 N N . GLU A 1 174 ? -9.811 2.667 22.352 1.00 97.12 174 GLU A N 1
ATOM 1343 C CA . GLU A 1 174 ? -10.689 3.323 21.379 1.00 97.12 174 GLU A CA 1
ATOM 1344 C C . GLU A 1 174 ? -10.383 2.873 19.952 1.00 97.12 174 GLU A C 1
ATOM 1346 O O . GLU A 1 174 ? -11.296 2.480 19.222 1.00 97.12 174 GLU A O 1
ATOM 1351 N N . ALA A 1 175 ? -9.103 2.859 19.572 1.00 98.31 175 ALA A N 1
ATOM 1352 C CA . ALA A 1 175 ? -8.679 2.418 18.251 1.00 98.31 175 ALA A CA 1
ATOM 1353 C C . ALA A 1 175 ? -9.033 0.951 17.989 1.00 98.31 175 ALA A C 1
ATOM 1355 O O . ALA A 1 175 ? -9.542 0.636 16.917 1.00 98.31 175 ALA A O 1
ATOM 1356 N N . ALA A 1 176 ? -8.865 0.057 18.966 1.00 98.38 176 ALA A N 1
ATOM 1357 C CA . ALA A 1 176 ? -9.254 -1.345 18.823 1.00 98.38 176 ALA A CA 1
ATOM 1358 C C . ALA A 1 176 ? -10.771 -1.519 18.623 1.00 98.38 176 ALA A C 1
ATOM 1360 O O . ALA A 1 176 ? -11.201 -2.345 17.812 1.00 98.38 176 ALA A O 1
ATOM 1361 N N . ARG A 1 177 ? -11.603 -0.734 19.327 1.00 98.44 177 ARG A N 1
ATOM 1362 C CA . ARG A 1 177 ? -13.065 -0.743 19.128 1.00 98.44 177 ARG A CA 1
ATOM 1363 C C . ARG A 1 177 ? -13.437 -0.241 17.734 1.00 98.44 177 ARG A C 1
ATOM 1365 O O . ARG A 1 177 ? -14.169 -0.925 17.021 1.00 98.44 177 ARG A O 1
ATOM 1372 N N . ALA A 1 178 ? -12.890 0.903 17.327 1.00 98.38 178 ALA A N 1
ATOM 1373 C CA . ALA A 1 178 ? -13.125 1.474 16.004 1.00 98.38 178 ALA A CA 1
ATOM 1374 C C . ALA A 1 178 ? -12.628 0.547 14.879 1.00 98.38 178 ALA A C 1
ATOM 1376 O O . ALA A 1 178 ? -13.316 0.375 13.874 1.00 98.38 178 ALA A O 1
ATOM 1377 N N . TRP A 1 179 ? -11.479 -0.113 15.064 1.00 98.62 179 TRP A N 1
ATOM 1378 C CA . TRP A 1 179 ? -10.942 -1.098 14.125 1.00 98.62 179 TRP A CA 1
ATOM 1379 C C . TRP A 1 179 ? -11.931 -2.238 13.893 1.00 98.62 179 TRP A C 1
ATOM 1381 O O . TRP A 1 179 ? -12.288 -2.521 12.748 1.00 98.62 179 TRP A O 1
ATOM 1391 N N . LYS A 1 180 ? -12.417 -2.862 14.975 1.00 98.44 180 LYS A N 1
ATOM 1392 C CA . LYS A 1 180 ? -13.396 -3.957 14.900 1.00 98.44 180 LYS A CA 1
ATOM 1393 C C . LYS A 1 180 ? -14.693 -3.531 14.218 1.00 98.44 180 LYS A C 1
ATOM 1395 O O . LYS A 1 180 ? -15.303 -4.339 13.526 1.00 98.44 180 LYS A O 1
ATOM 1400 N N . GLN A 1 181 ? -15.105 -2.281 14.409 1.00 98.25 181 GLN A N 1
ATOM 1401 C CA . GLN A 1 181 ? -16.346 -1.767 13.846 1.00 98.25 181 GLN A CA 1
ATOM 1402 C C . GLN A 1 181 ? -16.231 -1.418 12.355 1.00 98.25 181 GLN A C 1
ATOM 1404 O O . GLN A 1 181 ? -17.132 -1.752 11.589 1.00 98.25 181 GLN A O 1
ATOM 1409 N N . TYR A 1 182 ? -15.150 -0.754 11.934 1.00 98.38 182 TYR A N 1
ATOM 1410 C CA . TYR A 1 182 ? -15.086 -0.115 10.611 1.00 98.38 182 TYR A CA 1
ATOM 1411 C C . TYR A 1 182 ? -14.050 -0.712 9.652 1.00 98.38 182 TYR A C 1
ATOM 1413 O O . TYR A 1 182 ? -14.223 -0.589 8.442 1.00 98.38 182 TYR A O 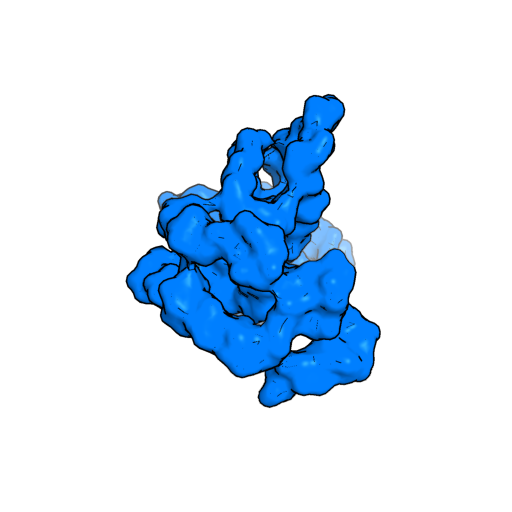1
ATOM 1421 N N . ILE A 1 183 ? -12.984 -1.346 10.151 1.00 98.38 183 ILE A N 1
ATOM 1422 C CA . ILE A 1 183 ? -11.875 -1.847 9.317 1.00 98.38 183 ILE A CA 1
ATOM 1423 C C . ILE A 1 183 ? -11.927 -3.373 9.202 1.00 98.38 183 ILE A C 1
ATOM 1425 O O . ILE A 1 183 ? -11.919 -3.909 8.096 1.00 98.38 183 ILE A O 1
ATOM 1429 N N . GLU A 1 184 ? -12.050 -4.079 10.327 1.00 97.94 184 GLU A N 1
ATOM 1430 C CA . GLU A 1 184 ? -12.072 -5.547 10.386 1.00 97.94 184 GLU A CA 1
ATOM 1431 C C . GLU A 1 184 ? -13.095 -6.198 9.429 1.00 97.94 184 GLU A C 1
ATOM 1433 O O . GLU A 1 184 ? -12.733 -7.162 8.744 1.00 97.94 184 GLU A O 1
ATOM 1438 N N . PRO A 1 185 ? -14.336 -5.680 9.279 1.00 97.75 185 PRO A N 1
ATOM 1439 C CA . PRO A 1 185 ? -15.318 -6.300 8.390 1.00 97.75 185 PRO A CA 1
ATOM 1440 C C . PRO A 1 185 ? -14.937 -6.237 6.901 1.00 97.75 185 PRO A C 1
ATOM 1442 O O . PRO A 1 185 ? -15.468 -7.008 6.103 1.00 97.75 185 PRO A O 1
ATOM 1445 N N . LEU A 1 186 ? -14.009 -5.358 6.499 1.00 97.12 186 LEU A N 1
ATOM 1446 C CA . LEU A 1 186 ? -13.524 -5.284 5.116 1.00 97.12 186 LEU A CA 1
ATOM 1447 C C . LEU A 1 186 ? -12.663 -6.501 4.744 1.00 97.12 186 LEU A C 1
ATOM 1449 O O . LEU A 1 186 ? -12.597 -6.859 3.568 1.00 97.12 186 LEU A O 1
ATOM 1453 N N . ARG A 1 187 ? -12.079 -7.211 5.724 1.00 95.56 187 ARG A N 1
ATOM 1454 C CA . ARG A 1 187 ? -11.358 -8.469 5.464 1.00 95.56 187 ARG A CA 1
ATOM 1455 C C . ARG A 1 187 ? -12.269 -9.530 4.853 1.00 95.56 187 ARG A C 1
ATOM 1457 O O . ARG A 1 187 ? -11.843 -10.256 3.961 1.00 95.56 187 ARG A O 1
ATOM 1464 N N . ALA A 1 188 ? -13.533 -9.586 5.278 1.00 91.25 188 ALA A N 1
ATOM 1465 C CA . ALA A 1 188 ? -14.523 -10.499 4.703 1.00 91.25 188 ALA A CA 1
ATOM 1466 C C . ALA A 1 188 ? -14.847 -10.179 3.229 1.00 91.25 188 ALA A C 1
ATOM 1468 O O . ALA A 1 188 ? -15.333 -11.044 2.510 1.00 91.25 188 ALA A O 1
ATOM 1469 N N . GLN A 1 189 ? -14.539 -8.963 2.763 1.00 90.69 189 GLN A N 1
ATOM 1470 C CA . GLN A 1 189 ? -14.665 -8.545 1.362 1.00 90.69 189 GLN A CA 1
ATOM 1471 C C . GLN A 1 189 ? -13.368 -8.758 0.559 1.00 90.69 189 GLN A C 1
ATOM 1473 O O . GLN A 1 189 ? -13.276 -8.327 -0.588 1.00 90.69 189 GLN A O 1
ATOM 1478 N N . GLY A 1 190 ? -12.355 -9.402 1.150 1.00 90.62 190 GLY A N 1
ATOM 1479 C CA . GLY A 1 190 ? -11.070 -9.682 0.506 1.00 90.62 190 GLY A CA 1
ATOM 1480 C C . GLY A 1 190 ? -10.022 -8.574 0.643 1.00 90.62 190 GLY A C 1
ATOM 1481 O O . GLY A 1 190 ? -8.958 -8.675 0.031 1.00 90.62 190 GLY A O 1
ATOM 1482 N N . ALA A 1 191 ? -10.280 -7.531 1.440 1.00 96.69 191 ALA A N 1
ATOM 1483 C CA . ALA A 1 191 ? -9.305 -6.472 1.674 1.00 96.69 191 ALA A CA 1
ATOM 1484 C C . ALA A 1 191 ? -8.175 -6.932 2.612 1.00 96.69 191 ALA A C 1
ATOM 1486 O O . ALA A 1 191 ? -8.408 -7.578 3.637 1.00 96.69 191 ALA A O 1
ATOM 1487 N N . ARG A 1 192 ? -6.940 -6.526 2.306 1.00 97.75 192 ARG A N 1
ATOM 1488 C CA . ARG A 1 192 ? -5.816 -6.545 3.253 1.00 97.75 192 ARG A CA 1
ATOM 1489 C C . ARG A 1 192 ? -5.882 -5.297 4.130 1.00 97.75 192 ARG A C 1
ATOM 1491 O O . ARG A 1 192 ? -6.066 -4.194 3.620 1.00 97.75 192 ARG A O 1
ATOM 1498 N N . LEU A 1 193 ? -5.718 -5.469 5.437 1.00 98.38 193 LEU A N 1
ATOM 1499 C CA . LEU A 1 193 ? -5.897 -4.397 6.414 1.00 98.38 193 LEU A CA 1
ATOM 1500 C C . LEU A 1 193 ? -4.529 -3.929 6.928 1.00 98.38 193 LEU A C 1
ATOM 1502 O O . LEU A 1 193 ? -3.823 -4.695 7.580 1.00 98.38 193 LEU A O 1
ATOM 1506 N N . GLY A 1 194 ? -4.142 -2.695 6.614 1.00 98.19 194 GLY A N 1
ATOM 1507 C CA . GLY A 1 194 ? -2.954 -2.052 7.169 1.00 98.19 194 GLY A CA 1
ATOM 1508 C C . GLY A 1 194 ? -3.237 -1.523 8.570 1.00 98.19 194 GLY A C 1
ATOM 1509 O O . GLY A 1 194 ? -4.249 -0.853 8.777 1.00 98.19 194 GLY A O 1
ATOM 1510 N N . SER A 1 195 ? -2.358 -1.830 9.525 1.00 98.12 195 SER A N 1
ATOM 1511 C CA . SER A 1 195 ? -2.461 -1.361 10.911 1.00 98.12 195 SER A CA 1
ATOM 1512 C C . SER A 1 195 ? -2.490 0.172 11.000 1.00 98.12 195 SER A C 1
ATOM 1514 O O . SER A 1 195 ? -2.162 0.857 10.025 1.00 98.12 195 SER A O 1
ATOM 1516 N N . PRO A 1 196 ? -2.829 0.739 12.171 1.00 98.44 196 PRO A N 1
ATOM 1517 C CA . PRO A 1 196 ? -2.556 2.145 12.438 1.00 98.44 196 PRO A CA 1
ATOM 1518 C C . PRO A 1 196 ? -1.076 2.482 12.192 1.00 98.44 196 PRO A C 1
ATOM 1520 O O . PRO A 1 196 ? -0.191 1.663 12.462 1.00 98.44 196 PRO A O 1
ATOM 1523 N N . ALA A 1 197 ? -0.816 3.665 11.645 1.00 98.38 197 ALA A N 1
ATOM 1524 C CA . ALA A 1 197 ? 0.516 4.144 11.299 1.00 98.38 197 ALA A CA 1
ATOM 1525 C C . ALA A 1 197 ? 1.060 5.013 12.438 1.00 98.38 197 ALA A C 1
ATOM 1527 O O . ALA A 1 197 ? 0.737 6.190 12.507 1.00 98.38 197 ALA A O 1
ATOM 1528 N N . ILE A 1 198 ? 1.843 4.426 13.342 1.00 98.19 198 ILE A N 1
ATOM 1529 C CA . ILE A 1 198 ? 2.466 5.138 14.471 1.00 98.19 198 ILE A CA 1
ATOM 1530 C C . ILE A 1 198 ? 3.641 6.014 14.018 1.00 98.19 198 ILE A C 1
ATOM 1532 O O . ILE A 1 198 ? 4.325 5.690 13.042 1.00 98.19 198 ILE A O 1
ATOM 1536 N N . ALA A 1 199 ? 3.938 7.073 14.768 1.00 96.44 199 ALA A N 1
ATOM 1537 C CA . ALA A 1 199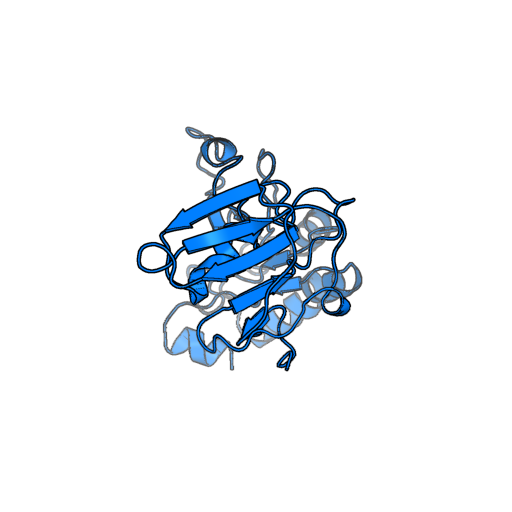 ? 5.191 7.800 14.633 1.00 96.44 199 ALA A CA 1
ATOM 1538 C C . ALA A 1 199 ? 6.382 6.938 15.088 1.00 96.44 199 ALA A C 1
ATOM 1540 O O . ALA A 1 199 ? 6.260 6.027 15.911 1.00 96.44 199 ALA A O 1
ATOM 1541 N N . SER A 1 200 ? 7.578 7.273 14.597 1.00 95.94 200 SER A N 1
ATOM 1542 C CA . SER A 1 200 ? 8.839 6.617 14.975 1.00 95.94 200 SER A CA 1
ATOM 1543 C C . SER A 1 200 ? 9.343 7.079 16.355 1.00 95.94 200 SER A C 1
ATOM 1545 O O . SER A 1 200 ? 10.480 7.532 16.494 1.00 95.94 200 SER A O 1
ATOM 1547 N N . THR A 1 201 ? 8.489 6.998 17.376 1.00 95.19 201 THR A N 1
ATOM 1548 C CA . THR A 1 201 ? 8.772 7.397 18.761 1.00 95.19 201 THR A CA 1
ATOM 1549 C C . THR A 1 201 ? 8.541 6.231 19.720 1.00 95.19 201 THR A C 1
ATOM 1551 O O . THR A 1 201 ? 7.838 5.271 19.401 1.00 95.19 201 THR A O 1
ATOM 1554 N N . GLU A 1 202 ? 9.101 6.313 20.928 1.00 95.75 202 GLU A N 1
ATOM 1555 C CA . GLU A 1 202 ? 8.841 5.320 21.977 1.00 95.75 202 GLU A CA 1
ATOM 1556 C C . GLU A 1 202 ? 7.352 5.255 22.340 1.00 95.75 202 GLU A C 1
ATOM 1558 O O . GLU A 1 202 ? 6.800 4.171 22.514 1.00 95.75 202 GLU A O 1
ATOM 1563 N N . GLN A 1 203 ? 6.680 6.407 22.383 1.00 94.62 203 GLN A N 1
ATOM 1564 C CA . GLN A 1 203 ? 5.239 6.473 22.597 1.00 94.62 203 GLN A CA 1
ATOM 1565 C C . GLN A 1 203 ? 4.473 5.716 21.503 1.00 94.62 203 GLN A C 1
ATOM 1567 O O . GLN A 1 203 ? 3.577 4.943 21.831 1.00 94.62 203 GLN A O 1
ATOM 1572 N N . GLY A 1 204 ? 4.849 5.887 20.231 1.00 95.75 204 GLY A N 1
ATOM 1573 C CA . GLY A 1 204 ? 4.253 5.156 19.111 1.00 95.75 204 GLY A CA 1
ATOM 1574 C C . GLY A 1 204 ? 4.465 3.648 19.229 1.00 95.75 204 GLY A C 1
ATOM 1575 O O . GLY A 1 204 ? 3.513 2.876 19.123 1.00 95.75 204 GLY A O 1
ATOM 1576 N N . LEU A 1 205 ? 5.693 3.214 19.532 1.00 95.94 205 LEU A N 1
ATOM 1577 C CA . LEU A 1 205 ? 5.990 1.795 19.752 1.00 95.94 205 LEU A CA 1
ATOM 1578 C C . LEU A 1 205 ? 5.187 1.218 20.924 1.00 95.94 205 LEU A C 1
ATOM 1580 O O . LEU A 1 205 ? 4.658 0.117 20.806 1.00 95.94 205 LEU A O 1
ATOM 1584 N N . ASN A 1 206 ? 5.072 1.953 22.031 1.00 95.94 206 ASN A N 1
ATOM 1585 C CA . ASN A 1 206 ? 4.296 1.534 23.199 1.00 95.94 206 ASN A CA 1
ATOM 1586 C C . ASN A 1 206 ? 2.791 1.499 22.920 1.00 95.94 206 ASN A C 1
ATOM 1588 O O . ASN A 1 206 ? 2.102 0.645 23.466 1.00 95.94 206 ASN A O 1
ATOM 1592 N N . TRP A 1 207 ? 2.285 2.385 22.063 1.00 97.25 207 TRP A N 1
ATOM 1593 C CA . TRP A 1 207 ? 0.878 2.415 21.672 1.00 97.25 207 TRP A CA 1
ATOM 1594 C C . TRP A 1 207 ? 0.458 1.166 20.880 1.00 97.25 207 TRP A C 1
ATOM 1596 O O . TRP A 1 207 ? -0.681 0.725 21.006 1.00 97.25 207 TRP A O 1
ATOM 1606 N N . MET A 1 208 ? 1.365 0.599 20.073 1.00 95.56 208 MET A N 1
ATOM 1607 C CA . MET A 1 208 ? 1.089 -0.545 19.186 1.00 95.56 208 MET A CA 1
ATOM 1608 C C . MET A 1 208 ? 1.231 -1.924 19.857 1.00 95.56 208 MET A C 1
ATOM 1610 O O . MET A 1 208 ? 0.795 -2.918 19.277 1.00 95.56 208 MET A O 1
ATOM 1614 N N . ARG A 1 209 ? 1.883 -2.004 21.023 1.00 89.00 209 ARG A N 1
ATOM 1615 C CA . ARG A 1 209 ? 2.113 -3.264 21.755 1.00 89.00 209 ARG A CA 1
ATOM 1616 C C . ARG A 1 209 ? 0.814 -3.878 22.270 1.00 89.00 209 ARG A C 1
ATOM 1618 O O . ARG A 1 209 ? 0.720 -5.122 22.192 1.00 89.00 209 ARG A O 1
#

Foldseek 3Di:
DPPVDQKDFQKDAPDQFPDKDADDPVCLLLVLLVDPQFFKWKWDCVPNIMIGGGHDDDDPVRMDGHPPRHMMMGGDPDDPPDDRDNPQQPDADADAPPPPPDDPQVCAVHSHAEYEHLALDDDDYPNHAYEHEQQAPVPPGDLVVSLVSCQPHQEYEYHEQCLDPVGRVHQLVRRVVSCVVRPVVSVVSNHDYHYYDHDPDPSSVVRVD

InterPro domains:
  IPR000177 Apple domain [cd01100] (12-65)
  IPR003609 PAN/Apple domain [PF14295] (12-54)
  IPR024655 Asl1-like, glycosyl hydrolase catalytic domain [PF11790] (92-209)
  IPR053183 Alkali-sensitive linkage protein [PTHR34154] (87-208)

Secondary structure (DSSP, 8-state):
---SSSEEESEE--S-EEEEEE--HHHHHHHHHTSTT--EEEEE-GGG-EEEEE-SS--GGG-EE-S-TT-EEEE-S--TTSS--------EEE--TT--SS-GGGGTTTT--EEE-SSSSPPS-SSSEE--B---SSSS--HHHHHHHHTT-SEEE--BSTT-TTTT---HHHHHHHIIIIIGGGGGGT-EEEPPB--SSHHHHHHH-

Radius of gyration: 23.06 Å; chains: 1; bounding box: 50×53×51 Å

Organism: NCBI:txid392033

Sequence (209 aa):
MWNGNNWAMSCDFHGNDLANVQIKPELCGGKCSATPRCTHFTWTQWNGGTCWMKKGPVSKANAFSTNDLTMVCGVTNDNPTGPPISGASKRGIAWPSENKQDSPNIFSGGKISWIYNWSPYKINIHGIEFVPMLWSTNKGHNGNQFYNQAKGAKVVLGFNEPERSDQANMNPVEAARAWKQYIEPLRAQGARLGSPAIASTEQGLNWMR

pLDDT: mean 88.27, std 13.26, range [36.31, 98.75]